Protein AF-A0A3C1KIF2-F1 (afdb_monomer)

Secondary structure (DSSP, 8-state):
----TTTTPPPP-SSTTT-S--HHHHHTTTS----EEEE-TTS-EEEEES-GGG--TT--TT------TTS-SPPEEEEEEETTTTEEEEEESTT-GGGEEEEEEEEEEEETTSSPPPSSEEEEEESSTTPPPEEEEEEEETTEEEEEEEEEEET--TTSEEEEEETTEEEEEEEEEEE-

Foldseek 3Di:
DPPDPCPPPDDFDDDPPPGDDDPVVVVVVPDPFDKDFEAEPVRHTQGIDRACVVAAFQDQPPPPGDDDPPDDPFTKTFLDADPPRRYTYIDGDSVPPSQWFQKFDFAPWDFPVRDDDDPQDWFWKDLDPPDDTFTWTWHDDPHGIMTGTPDIDGRNTFQTWIWTDHVPDTGTTGGTHDTD

pLDDT: mean 92.32, std 7.15, range [63.69, 98.69]

Mean predicted aligned error: 5.55 Å

InterPro domains:
  IPR014729 Rossmann-like alpha/beta/alpha sandwich fold [G3DSA:3.40.50.620] (1-29)
  IPR023382 tRNA-specific 2-thiouridylase MnmA-like, central domain superfamily [G3DSA:2.30.30.280] (30-98)
  IPR046884 tRNA-specific 2-thiouridylase MnmA-like, central domain [PF20259] (24-92)
  IPR046885 tRNA-specific 2-thiouridylase MnmA-like, C-terminal domain [PF20258] (102-176)

Sequence (180 aa):
RHALVTSDKKDSTGICFIGERRFKDFLQQYLPAQPGDIYSLDDELLGRHQGLMYHTIGQRQGLGIGGLADHGDAPWYVVGKDLEHNILRVAQGNNHPALFSNSLQAGAIFWITGEAPEFPLHCTAKVRYRQADQACRVSPAAAGFRVEFDAPQRAVTPGQSVVLYDGERCLGGGVIERTD

Solvent-accessible surface area (backbone atoms only — not comparable to full-atom values): 10668 Å² total; per-residue (Å²): 140,81,83,54,92,61,73,85,56,77,79,90,56,79,58,86,94,74,48,90,65,63,64,68,70,57,48,56,77,82,42,83,73,54,63,31,45,26,25,38,86,85,72,44,84,66,52,60,44,67,26,71,88,82,60,54,53,58,40,54,79,91,59,87,69,75,89,57,90,92,54,74,92,54,58,52,24,29,47,46,76,42,79,87,81,44,33,41,29,31,44,58,40,98,79,36,68,73,36,46,28,48,33,38,34,24,26,82,69,47,41,73,82,74,56,83,78,78,71,74,34,81,40,26,36,28,64,47,91,91,54,71,78,36,57,29,42,36,37,83,43,101,66,45,35,33,40,40,40,79,57,68,37,73,35,74,40,65,78,33,49,36,39,35,27,59,84,92,42,71,49,33,35,23,34,26,67,45,64,106

Radius of gyration: 19.29 Å; Cα contacts (8 Å, |Δi|>4): 337; chains: 1; bounding box: 59×36×51 Å

Nearest PDB structures (foldseek):
  2deu-assembly2_B  TM=9.687E-01  e=2.639E-19  Escherichia coli
  2hma-assembly1_A-2  TM=9.403E-01  e=1.231E-19  Streptococcus pneumoniae
  2der-assembly1_A  TM=9.682E-01  e=9.619E-18  Escherichia coli
  2der-assembly2_B  TM=9.149E-01  e=1.133E-17  Escherichia coli
  8ppl-assembly1_It  TM=7.434E-01  e=4.685E-02  Homo sapiens

Organism: NCBI:txid287487

Structure (mmCIF, N/CA/C/O backbone):
data_AF-A0A3C1KIF2-F1
#
_entry.id   AF-A0A3C1KIF2-F1
#
loop_
_atom_site.group_PDB
_atom_site.id
_atom_site.type_symbol
_atom_site.label_atom_id
_atom_site.label_alt_id
_atom_site.label_comp_id
_atom_site.label_asym_id
_atom_site.label_entity_id
_atom_site.label_seq_id
_atom_site.pdbx_PDB_ins_code
_atom_site.Cartn_x
_atom_site.Cartn_y
_atom_site.Cartn_z
_atom_site.occupancy
_atom_site.B_iso_or_equiv
_atom_site.auth_seq_id
_atom_site.auth_comp_id
_atom_site.auth_asym_id
_atom_site.auth_atom_id
_atom_site.pdbx_PDB_model_num
ATOM 1 N N . ARG A 1 1 ? -39.316 4.075 -6.862 1.00 73.69 1 ARG A N 1
ATOM 2 C CA . ARG A 1 1 ? -40.479 4.128 -5.934 1.00 73.69 1 ARG A CA 1
ATOM 3 C C . ARG A 1 1 ? -40.738 5.527 -5.360 1.00 73.69 1 ARG A C 1
ATOM 5 O O . ARG A 1 1 ? -41.899 5.873 -5.244 1.00 73.69 1 ARG A O 1
ATOM 12 N N . HIS A 1 2 ? -39.710 6.333 -5.048 1.00 88.25 2 HIS A N 1
ATOM 13 C CA . HIS A 1 2 ? -39.870 7.663 -4.419 1.00 88.25 2 HIS A CA 1
ATOM 14 C C . HIS A 1 2 ? -39.552 8.871 -5.330 1.00 88.25 2 HIS A C 1
ATOM 16 O O . HIS A 1 2 ? -39.445 9.978 -4.824 1.00 88.25 2 HIS A O 1
ATOM 22 N N . ALA A 1 3 ? -39.372 8.662 -6.646 1.00 88.75 3 ALA A N 1
ATOM 23 C CA . ALA A 1 3 ? -39.075 9.711 -7.641 1.00 88.75 3 ALA A CA 1
ATOM 24 C C . ALA A 1 3 ? -37.976 10.715 -7.214 1.00 88.75 3 ALA A C 1
ATOM 26 O O . ALA A 1 3 ? -38.088 11.916 -7.444 1.00 88.75 3 ALA A O 1
ATOM 27 N N . LEU A 1 4 ? -36.910 10.224 -6.569 1.00 92.69 4 LEU A N 1
ATOM 28 C CA . LEU A 1 4 ? -35.791 11.065 -6.146 1.00 92.69 4 LEU A CA 1
ATOM 29 C C . LEU A 1 4 ? -35.017 11.552 -7.374 1.00 92.69 4 LEU A C 1
ATOM 31 O O . LEU A 1 4 ? -34.649 10.745 -8.228 1.00 92.69 4 LEU A O 1
ATOM 35 N N . VAL A 1 5 ? -34.701 12.848 -7.421 1.00 92.19 5 VAL A N 1
ATOM 36 C CA . VAL A 1 5 ? -33.911 13.462 -8.508 1.00 92.19 5 VAL A CA 1
ATOM 37 C C . VAL A 1 5 ? -32.533 12.810 -8.686 1.00 92.19 5 VAL A C 1
ATOM 39 O O . VAL A 1 5 ? -31.958 12.830 -9.766 1.00 92.19 5 VAL A O 1
ATOM 42 N N . THR A 1 6 ? -32.010 12.189 -7.631 1.00 92.31 6 THR A N 1
ATOM 43 C CA . THR A 1 6 ? -30.722 11.491 -7.623 1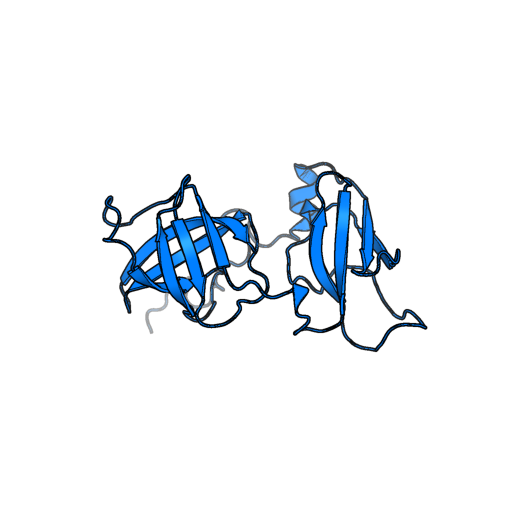.00 92.31 6 THR A CA 1
ATOM 44 C C . THR A 1 6 ? -30.826 9.992 -7.895 1.00 92.31 6 THR A C 1
ATOM 46 O O . THR A 1 6 ? -29.807 9.318 -7.827 1.00 92.31 6 THR A O 1
ATOM 49 N N . SER A 1 7 ? -32.015 9.450 -8.182 1.00 91.12 7 SER A N 1
ATOM 50 C C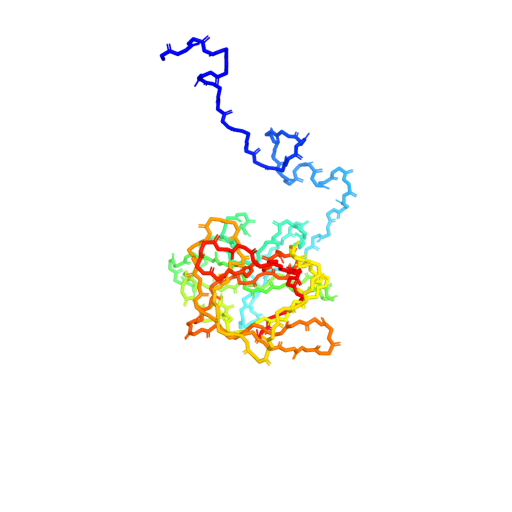A . SER A 1 7 ? -32.219 7.993 -8.279 1.00 91.12 7 SER A CA 1
ATOM 51 C C . SER A 1 7 ? -31.369 7.307 -9.353 1.00 91.12 7 SER A C 1
ATOM 53 O O . SER A 1 7 ? -30.878 6.212 -9.101 1.00 91.12 7 SER A O 1
ATOM 55 N N . ASP A 1 8 ? -31.133 7.977 -10.483 1.00 90.00 8 ASP A N 1
ATOM 56 C CA . ASP A 1 8 ? -30.291 7.473 -11.579 1.00 90.00 8 ASP A CA 1
ATOM 57 C C . ASP A 1 8 ? -28.883 8.100 -11.591 1.00 90.00 8 ASP A C 1
ATOM 59 O O . ASP A 1 8 ? -28.080 7.858 -12.499 1.00 90.00 8 ASP A O 1
ATOM 63 N N . LYS A 1 9 ? -28.560 8.944 -10.601 1.00 88.94 9 LYS A N 1
ATOM 64 C CA . LYS A 1 9 ? -27.246 9.584 -10.517 1.00 88.94 9 LYS A CA 1
ATOM 65 C C . LYS A 1 9 ? -26.214 8.533 -10.112 1.00 88.94 9 LYS A C 1
ATOM 67 O O . LYS A 1 9 ? -26.327 7.927 -9.054 1.00 88.94 9 LYS A O 1
ATOM 72 N N . LYS A 1 10 ? -25.175 8.367 -10.934 1.00 85.12 10 LYS A N 1
ATOM 73 C CA . LYS A 1 10 ? -24.024 7.519 -10.600 1.00 85.12 10 LYS A CA 1
ATOM 74 C C . LYS A 1 10 ? -23.322 8.026 -9.340 1.00 85.12 10 LYS A C 1
ATOM 76 O O . LYS A 1 10 ? -23.164 9.237 -9.159 1.00 85.12 10 LYS A O 1
ATOM 81 N N . ASP A 1 11 ? -22.857 7.091 -8.521 1.00 83.00 11 ASP A N 1
ATOM 82 C CA . ASP A 1 11 ? -22.017 7.402 -7.369 1.00 83.00 11 ASP A CA 1
ATOM 83 C C . ASP A 1 11 ? -20.708 8.065 -7.813 1.00 83.00 11 ASP A C 1
ATOM 85 O O . ASP A 1 11 ? -20.140 7.727 -8.854 1.00 83.00 11 ASP A O 1
ATOM 89 N N . SER A 1 12 ? -20.222 9.014 -7.013 1.00 78.25 12 SER A N 1
ATOM 90 C CA . SER A 1 12 ? -18.948 9.686 -7.270 1.00 78.25 12 SER A CA 1
ATOM 91 C C . SER A 1 12 ? -17.790 8.690 -7.199 1.00 78.25 12 SER A C 1
ATOM 93 O O . SER A 1 12 ? -17.673 7.932 -6.235 1.00 78.25 12 SER A O 1
ATOM 95 N N . THR A 1 13 ? -16.898 8.734 -8.187 1.00 76.06 13 THR A N 1
ATOM 96 C CA . THR A 1 13 ? -15.670 7.931 -8.217 1.00 76.06 13 THR A CA 1
ATOM 97 C C . THR A 1 13 ? -14.423 8.821 -8.110 1.00 76.06 13 THR A C 1
ATOM 99 O O . THR A 1 13 ? -14.476 10.020 -8.385 1.00 76.06 13 THR A O 1
ATOM 102 N N . GLY A 1 14 ? -13.292 8.250 -7.680 1.00 74.75 14 GLY A N 1
ATOM 103 C CA . GLY A 1 14 ? -12.025 8.978 -7.521 1.00 74.75 14 GLY A CA 1
ATOM 104 C C . GLY A 1 14 ? -11.852 9.648 -6.154 1.00 74.75 14 GLY A C 1
ATOM 105 O O . GLY A 1 14 ? -12.455 9.235 -5.164 1.00 74.75 14 GLY A O 1
ATOM 106 N N . ILE A 1 15 ? -10.977 10.657 -6.079 1.00 77.19 15 ILE A N 1
ATOM 107 C CA . ILE A 1 15 ? -10.744 11.395 -4.831 1.00 77.19 15 ILE A CA 1
ATOM 108 C C . ILE A 1 15 ? -11.962 12.272 -4.545 1.00 77.19 15 ILE A C 1
ATOM 110 O O . ILE A 1 15 ? -12.415 13.025 -5.414 1.00 77.19 15 ILE A O 1
ATOM 114 N N . CYS A 1 16 ? -12.468 12.197 -3.313 1.00 79.31 16 CYS A N 1
ATOM 115 C CA . CYS A 1 16 ? -13.579 13.030 -2.873 1.00 79.31 16 CYS A CA 1
ATOM 116 C C . CYS A 1 16 ? -13.291 14.516 -3.172 1.00 79.31 16 CYS A C 1
ATOM 118 O O . CYS A 1 16 ? -12.166 14.981 -2.999 1.00 79.31 16 CYS A O 1
ATOM 120 N N . PHE A 1 17 ? -14.305 15.250 -3.635 1.00 74.56 17 PHE A N 1
ATOM 121 C CA . PHE A 1 17 ? -14.267 16.687 -3.968 1.00 74.56 17 PHE A CA 1
ATOM 122 C C . PHE A 1 17 ? -13.488 17.120 -5.226 1.00 74.56 17 PHE A C 1
ATOM 124 O O . PHE A 1 17 ? -13.709 18.236 -5.688 1.00 74.56 17 PHE A O 1
ATOM 131 N N . ILE A 1 18 ? -12.645 16.276 -5.835 1.00 73.94 18 ILE A N 1
ATOM 132 C CA . ILE A 1 18 ? -11.936 16.621 -7.092 1.00 73.94 18 ILE A CA 1
ATOM 133 C C . ILE A 1 18 ? -12.774 16.290 -8.341 1.00 73.94 18 ILE A C 1
ATOM 135 O O . ILE A 1 18 ? -12.633 16.936 -9.385 1.00 73.94 18 ILE A O 1
ATOM 139 N N . GLY A 1 19 ? -13.681 15.315 -8.224 1.00 71.06 19 GLY A N 1
ATOM 140 C CA . GLY A 1 19 ? -14.469 14.785 -9.339 1.00 71.06 19 GLY A CA 1
ATOM 141 C C . GLY A 1 19 ? -13.673 13.817 -10.222 1.00 71.06 19 GLY A C 1
ATOM 142 O O . GLY A 1 19 ? -12.551 13.426 -9.898 1.00 71.06 19 GLY A O 1
ATOM 143 N N . GLU A 1 20 ? -14.254 13.421 -11.355 1.00 70.00 20 GLU A N 1
ATOM 144 C CA . GLU A 1 20 ? -13.627 12.474 -12.283 1.00 70.00 20 GLU A CA 1
ATOM 145 C C . GLU A 1 20 ? -12.568 13.180 -13.145 1.00 70.00 20 GLU A C 1
ATOM 147 O O . GLU A 1 20 ? -12.875 13.875 -14.113 1.00 70.00 20 GLU A O 1
ATOM 152 N N . ARG A 1 21 ? -11.292 13.019 -12.778 1.00 73.75 21 ARG A N 1
ATOM 153 C CA . ARG A 1 21 ? -10.134 13.507 -13.544 1.00 73.75 21 ARG A CA 1
ATOM 154 C C . ARG A 1 21 ? -9.085 12.413 -13.685 1.00 73.75 21 ARG A C 1
ATOM 156 O O . ARG A 1 21 ? -8.970 11.528 -12.837 1.00 73.75 21 ARG A O 1
ATOM 163 N N . ARG A 1 22 ? -8.256 12.500 -14.731 1.00 78.69 22 ARG A N 1
ATOM 164 C CA . ARG A 1 22 ? -7.059 11.656 -14.845 1.00 78.69 22 ARG A CA 1
ATOM 165 C C . ARG A 1 22 ? -6.097 12.015 -13.713 1.00 78.69 22 ARG A C 1
ATOM 167 O O . ARG A 1 22 ? -5.561 13.117 -13.669 1.00 78.69 22 ARG A O 1
ATOM 174 N N . PHE A 1 23 ? -5.889 11.069 -12.800 1.00 80.12 23 PHE A N 1
ATOM 175 C CA . PHE A 1 23 ? -5.137 11.274 -11.557 1.00 80.12 23 PHE A CA 1
ATOM 176 C C . PHE A 1 23 ? -3.714 11.810 -11.784 1.00 80.12 23 PHE A C 1
ATOM 178 O O . PHE A 1 23 ? -3.277 12.722 -11.087 1.00 80.12 23 PHE A O 1
ATOM 185 N N . LYS A 1 24 ? -3.015 11.290 -12.804 1.00 80.50 24 LYS A N 1
ATOM 186 C CA . LYS A 1 24 ? -1.672 11.753 -13.184 1.00 80.50 24 LYS A CA 1
ATOM 187 C C . LYS A 1 24 ? -1.666 13.240 -13.552 1.00 80.50 24 LYS A C 1
ATOM 189 O O . LYS A 1 24 ? -0.860 13.992 -13.014 1.00 80.50 24 LYS A O 1
ATOM 194 N N . ASP A 1 25 ? -2.588 13.645 -14.421 1.00 83.44 25 ASP A N 1
ATOM 195 C CA . ASP A 1 25 ? -2.690 15.015 -14.933 1.00 83.44 25 ASP A CA 1
ATOM 196 C C . ASP A 1 25 ? -3.056 15.997 -13.801 1.00 83.44 25 ASP A C 1
ATOM 198 O O . ASP A 1 25 ? -2.606 17.138 -13.797 1.00 83.44 25 ASP A O 1
ATOM 202 N N . PHE A 1 26 ? -3.831 15.543 -12.808 1.00 85.44 26 PHE A N 1
ATOM 203 C CA . PHE A 1 26 ? -4.128 16.313 -11.598 1.00 85.44 26 PHE A CA 1
ATOM 204 C C . PHE A 1 26 ? -2.887 16.504 -10.713 1.00 85.44 26 PHE A C 1
ATOM 206 O O . PHE A 1 26 ? -2.551 17.632 -10.368 1.00 85.44 26 PHE A O 1
ATOM 213 N N . LEU A 1 27 ? -2.170 15.427 -10.374 1.00 85.00 27 LEU A N 1
ATOM 214 C CA . LEU A 1 27 ? -0.987 15.516 -9.510 1.00 85.00 27 LEU A CA 1
ATOM 215 C C . LEU A 1 27 ? 0.144 16.357 -10.121 1.00 85.00 27 LEU A C 1
ATOM 217 O O . LEU A 1 27 ? 0.839 17.055 -9.386 1.00 85.00 27 LEU A O 1
ATOM 221 N N . GLN A 1 28 ? 0.312 16.332 -11.448 1.00 85.69 28 GLN A N 1
ATOM 222 C CA . GLN A 1 28 ? 1.310 17.143 -12.164 1.00 85.69 28 GLN A CA 1
ATOM 223 C C . GLN A 1 28 ? 1.140 18.657 -11.971 1.00 85.69 28 GLN A C 1
ATOM 225 O O . GLN A 1 28 ? 2.093 19.402 -12.175 1.00 85.69 28 GLN A O 1
ATOM 230 N N . GLN A 1 29 ? -0.044 19.118 -11.562 1.00 86.50 29 GLN A N 1
ATOM 231 C CA . GLN A 1 29 ? -0.299 20.536 -11.282 1.00 86.50 29 GLN A CA 1
ATOM 232 C C . GLN A 1 29 ? 0.326 20.994 -9.959 1.00 86.50 29 GLN A C 1
ATO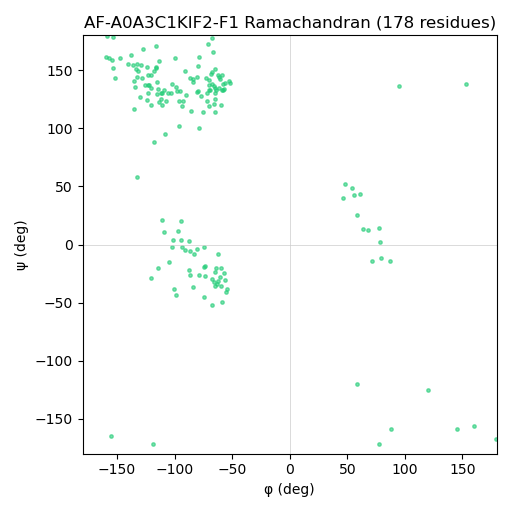M 234 O O . GLN A 1 29 ? 0.516 22.191 -9.762 1.00 86.50 29 GLN A O 1
ATOM 239 N N . TYR A 1 30 ? 0.641 20.055 -9.061 1.00 86.88 30 TYR A N 1
ATOM 240 C CA . TYR A 1 30 ? 1.097 20.344 -7.699 1.00 86.88 30 TYR A CA 1
ATOM 241 C C . TYR A 1 30 ? 2.481 19.774 -7.390 1.00 86.88 30 TYR A C 1
ATOM 243 O O . TYR A 1 30 ? 3.193 20.328 -6.557 1.00 86.88 30 TYR A O 1
ATOM 251 N N . LEU A 1 31 ? 2.866 18.672 -8.037 1.00 85.56 31 LEU A N 1
ATOM 252 C CA . LEU A 1 31 ? 4.130 17.984 -7.795 1.00 85.56 31 LEU A CA 1
ATOM 253 C C . LEU A 1 31 ? 4.924 17.869 -9.101 1.00 85.56 31 LEU A C 1
ATOM 255 O O . LEU A 1 31 ? 4.409 17.294 -10.067 1.00 85.56 31 LEU A O 1
ATOM 259 N N . PRO A 1 32 ? 6.178 18.361 -9.147 1.00 84.88 32 PRO A N 1
ATOM 260 C CA . PRO A 1 32 ? 7.021 18.184 -10.317 1.00 84.88 32 PRO A CA 1
ATOM 261 C C . PRO A 1 32 ? 7.321 16.697 -10.517 1.00 84.88 32 PRO A C 1
ATOM 263 O O . PRO A 1 32 ? 7.665 15.979 -9.577 1.00 84.88 32 PRO A O 1
ATOM 266 N N . ALA A 1 33 ? 7.197 16.234 -11.758 1.00 83.00 33 ALA A N 1
ATOM 267 C CA . ALA A 1 33 ? 7.586 14.885 -12.136 1.00 83.00 33 ALA A CA 1
ATOM 268 C C . ALA A 1 33 ? 9.105 14.715 -11.970 1.00 83.00 33 ALA A C 1
ATOM 270 O O . ALA A 1 33 ? 9.877 15.533 -12.468 1.00 83.00 33 ALA A O 1
ATOM 271 N N . GLN A 1 34 ? 9.524 13.642 -11.298 1.00 90.00 34 GLN A N 1
ATOM 272 C CA . GLN A 1 34 ? 10.930 13.256 -11.154 1.00 90.00 34 GLN A CA 1
ATOM 273 C C . GLN A 1 34 ? 11.127 11.884 -11.808 1.00 90.00 34 GLN A C 1
ATOM 275 O O . GLN A 1 34 ? 10.930 10.856 -11.154 1.00 90.00 34 GLN A O 1
ATOM 280 N N . PRO A 1 35 ? 11.426 11.837 -13.119 1.00 94.44 35 PRO A N 1
ATOM 281 C CA . PRO A 1 35 ? 11.654 10.579 -13.811 1.00 94.44 35 PRO A CA 1
ATOM 282 C C . PRO A 1 35 ? 12.807 9.797 -13.185 1.00 94.44 35 PRO A C 1
ATOM 284 O O . PRO A 1 35 ? 13.774 10.387 -12.711 1.00 94.44 35 PRO A O 1
ATOM 287 N N . GLY A 1 36 ? 12.691 8.477 -13.206 1.00 96.50 36 GLY A N 1
ATOM 288 C CA . GLY A 1 36 ? 13.669 7.555 -12.639 1.00 96.50 36 GLY A CA 1
ATOM 289 C C . GLY A 1 36 ? 13.607 6.210 -13.347 1.00 96.50 36 GLY A C 1
ATOM 290 O O . GLY A 1 36 ? 12.801 6.015 -14.267 1.00 96.50 36 GLY A O 1
ATOM 291 N N . ASP A 1 37 ? 14.477 5.299 -12.942 1.00 97.94 37 ASP A N 1
ATOM 292 C CA . ASP A 1 37 ? 14.634 4.008 -13.597 1.00 97.94 37 ASP A CA 1
ATOM 293 C C . ASP A 1 37 ? 13.713 2.948 -12.970 1.00 97.94 37 ASP A C 1
ATOM 295 O O . ASP A 1 37 ? 13.366 2.988 -11.786 1.00 97.94 37 ASP A O 1
ATOM 299 N N . ILE A 1 38 ? 13.279 1.995 -13.793 1.00 97.81 38 ILE A N 1
ATOM 300 C CA . ILE A 1 38 ? 12.514 0.829 -13.356 1.00 97.81 38 ILE A CA 1
ATOM 301 C C . ILE A 1 38 ? 13.426 -0.386 -13.432 1.00 97.81 38 ILE A C 1
ATOM 303 O O . ILE A 1 38 ? 13.926 -0.706 -14.511 1.00 97.81 38 ILE A O 1
ATOM 307 N N . TYR A 1 39 ? 13.582 -1.078 -12.310 1.00 97.69 39 TYR A N 1
ATOM 308 C CA . TYR A 1 39 ? 14.409 -2.270 -12.208 1.00 97.69 39 TYR A CA 1
ATOM 309 C C . TYR A 1 39 ? 13.594 -3.504 -11.819 1.00 97.69 39 TYR A C 1
ATOM 311 O O . TYR A 1 39 ? 12.608 -3.408 -11.078 1.00 97.69 39 TYR A O 1
ATOM 319 N N . SER A 1 40 ? 14.038 -4.672 -12.281 1.00 95.88 40 SER A N 1
ATOM 320 C CA . SER A 1 40 ? 13.604 -5.957 -11.732 1.00 95.88 40 SER A CA 1
ATOM 321 C C . SER A 1 40 ? 14.123 -6.141 -10.293 1.00 95.88 40 SER A C 1
ATOM 323 O O . SER A 1 40 ? 14.832 -5.287 -9.740 1.00 95.88 40 SER A O 1
ATOM 325 N N . LEU A 1 41 ? 13.750 -7.256 -9.660 1.00 94.88 41 LEU A N 1
ATOM 326 C CA . LEU A 1 41 ? 14.348 -7.678 -8.388 1.00 94.88 41 LEU A CA 1
ATOM 327 C C . LEU A 1 41 ? 15.770 -8.235 -8.550 1.00 94.88 41 LEU A C 1
ATOM 329 O O . LEU A 1 41 ? 16.511 -8.243 -7.575 1.00 94.88 41 LEU A O 1
ATOM 333 N N . ASP A 1 42 ? 16.153 -8.621 -9.766 1.00 93.69 42 ASP A N 1
ATOM 334 C CA . ASP A 1 42 ? 17.488 -9.115 -10.124 1.00 93.69 42 ASP A CA 1
ATOM 335 C C . ASP A 1 42 ? 18.399 -7.987 -10.657 1.00 93.69 42 ASP A C 1
ATOM 337 O O . ASP A 1 42 ? 19.363 -8.238 -11.374 1.00 93.69 42 ASP A O 1
ATOM 341 N N . ASP A 1 43 ? 18.063 -6.729 -10.344 1.00 95.00 43 ASP A N 1
ATOM 342 C CA . ASP A 1 43 ? 18.790 -5.520 -10.762 1.00 95.00 43 ASP A CA 1
ATOM 343 C C . ASP A 1 43 ? 18.930 -5.330 -12.289 1.00 95.00 43 ASP A C 1
ATOM 345 O O . ASP A 1 43 ? 19.794 -4.595 -12.770 1.00 95.00 43 ASP A O 1
ATOM 349 N N . GLU A 1 44 ? 18.013 -5.898 -13.075 1.00 94.81 44 GLU A N 1
ATOM 350 C CA . GLU A 1 44 ? 17.909 -5.629 -14.513 1.00 94.81 44 GLU A CA 1
ATOM 351 C C . GLU A 1 44 ? 17.159 -4.316 -14.771 1.00 94.81 44 GLU A C 1
ATOM 353 O O . GLU A 1 44 ? 16.067 -4.106 -14.240 1.00 94.81 44 GLU A O 1
ATOM 358 N N . LEU A 1 45 ? 17.710 -3.442 -15.618 1.00 95.44 45 LEU A N 1
ATOM 359 C CA . LEU A 1 45 ? 17.037 -2.219 -16.056 1.00 95.44 45 LEU A CA 1
ATOM 360 C C . LEU A 1 45 ? 15.952 -2.547 -17.093 1.00 95.44 45 LEU A C 1
ATOM 362 O O . LEU A 1 45 ? 16.257 -2.926 -18.221 1.00 95.44 45 LEU A O 1
ATOM 366 N N . LEU A 1 46 ? 14.686 -2.321 -16.741 1.00 95.00 46 LEU A N 1
ATOM 367 C CA . LEU A 1 46 ? 13.525 -2.670 -17.574 1.00 95.00 46 LEU A CA 1
ATOM 368 C C . LEU A 1 46 ? 12.875 -1.466 -18.264 1.00 95.00 46 LEU A C 1
ATOM 370 O O . LEU A 1 46 ? 12.050 -1.626 -19.164 1.00 95.00 46 LEU A O 1
ATOM 374 N N . GLY A 1 47 ? 13.190 -0.247 -17.824 1.00 94.88 47 GLY A N 1
ATOM 375 C CA . GLY A 1 47 ? 12.620 0.965 -18.400 1.00 94.88 47 GLY A CA 1
ATOM 376 C C . GLY A 1 47 ? 12.716 2.171 -17.479 1.00 94.88 47 GLY A C 1
ATOM 377 O O . GLY A 1 47 ? 13.571 2.240 -16.602 1.00 94.88 47 GLY A O 1
ATOM 378 N N . ARG A 1 48 ? 11.821 3.143 -17.690 1.00 95.75 48 ARG A N 1
ATOM 379 C CA . ARG A 1 48 ? 11.778 4.398 -16.929 1.00 95.75 48 ARG A CA 1
ATOM 380 C C . ARG A 1 48 ? 10.369 4.767 -16.506 1.00 95.75 48 ARG A C 1
ATOM 382 O O . ARG A 1 48 ? 9.426 4.656 -17.290 1.00 95.75 48 ARG A O 1
ATOM 389 N N . HIS A 1 49 ? 10.239 5.286 -15.291 1.00 95.19 49 HIS A N 1
ATOM 390 C CA . HIS A 1 49 ? 8.996 5.844 -14.778 1.00 95.19 49 HIS A CA 1
ATOM 391 C C . HIS A 1 49 ? 8.996 7.370 -14.869 1.00 95.19 49 HIS A C 1
ATOM 393 O O . HIS A 1 49 ? 10.034 8.021 -14.942 1.00 95.19 49 HIS A O 1
ATOM 399 N N . GLN A 1 50 ? 7.807 7.967 -14.817 1.00 92.50 50 GLN A N 1
ATOM 400 C CA . GLN A 1 50 ? 7.639 9.428 -14.855 1.00 92.50 50 GLN A CA 1
ATOM 401 C C . GLN A 1 50 ? 7.640 10.071 -13.460 1.00 92.50 50 GLN A C 1
ATOM 403 O O . GLN A 1 50 ? 7.578 11.287 -13.337 1.00 92.50 50 GLN A O 1
ATOM 408 N N . GLY A 1 51 ? 7.692 9.255 -12.409 1.00 93.06 51 GLY A N 1
ATOM 409 C CA . GLY A 1 51 ? 7.827 9.695 -11.026 1.00 93.06 51 GLY A CA 1
ATOM 410 C C . GLY A 1 51 ? 7.210 8.690 -10.068 1.00 93.06 51 GLY A C 1
ATOM 411 O O . GLY A 1 51 ? 6.130 8.160 -10.337 1.00 93.06 51 GLY A O 1
ATOM 412 N N . LEU A 1 52 ? 7.884 8.426 -8.948 1.00 93.38 52 LEU A N 1
ATOM 413 C CA . LEU A 1 52 ? 7.447 7.421 -7.976 1.00 93.38 52 LEU A CA 1
ATOM 414 C C . LEU A 1 52 ? 6.063 7.722 -7.387 1.00 93.38 52 LEU A C 1
ATOM 416 O O . LEU A 1 52 ? 5.337 6.801 -7.019 1.00 93.38 52 LEU A O 1
ATOM 420 N N . MET A 1 53 ? 5.655 8.991 -7.322 1.00 91.19 53 MET A N 1
ATOM 421 C CA . MET A 1 53 ? 4.331 9.398 -6.835 1.00 91.19 53 MET A CA 1
ATOM 422 C C . MET A 1 53 ? 3.165 8.886 -7.699 1.00 91.19 53 MET A C 1
ATOM 424 O O . MET A 1 53 ? 2.043 8.810 -7.209 1.00 91.19 53 MET A O 1
ATOM 428 N N . TYR A 1 54 ? 3.409 8.504 -8.958 1.00 91.25 54 TYR A N 1
ATOM 429 C CA . TYR A 1 54 ? 2.380 7.953 -9.852 1.00 91.25 54 TYR A CA 1
ATOM 430 C C . TYR A 1 54 ? 2.216 6.434 -9.737 1.00 91.25 54 TYR A C 1
ATOM 432 O O . TYR A 1 54 ? 1.442 5.845 -10.497 1.00 91.25 54 TYR A O 1
ATOM 440 N N . HIS A 1 55 ? 2.958 5.806 -8.822 1.00 93.44 55 HIS A N 1
ATOM 441 C CA . HIS A 1 55 ? 2.992 4.362 -8.657 1.00 93.44 55 HIS A CA 1
ATOM 442 C C . HIS A 1 55 ? 2.681 3.937 -7.219 1.00 93.44 55 HIS A C 1
ATOM 444 O O . HIS A 1 55 ? 3.188 4.504 -6.241 1.00 93.44 55 HIS A O 1
ATOM 450 N N . THR A 1 56 ? 1.869 2.889 -7.111 1.00 94.19 56 THR A N 1
ATOM 451 C CA . THR A 1 56 ? 1.465 2.232 -5.861 1.00 94.19 56 THR A CA 1
ATOM 452 C C . THR A 1 56 ? 1.899 0.767 -5.902 1.00 94.19 56 THR A C 1
ATOM 454 O O . THR A 1 56 ? 1.885 0.154 -6.970 1.00 94.19 56 THR A O 1
ATOM 457 N N . ILE A 1 57 ? 2.281 0.187 -4.761 1.00 96.00 57 ILE A N 1
ATOM 458 C CA . ILE A 1 57 ? 2.621 -1.242 -4.688 1.00 96.00 57 ILE A CA 1
ATOM 459 C C . ILE A 1 57 ? 1.436 -2.082 -5.196 1.00 96.00 57 ILE A C 1
ATOM 461 O O . ILE A 1 57 ? 0.269 -1.769 -4.963 1.00 96.00 57 ILE A O 1
ATOM 465 N N . GLY A 1 58 ? 1.729 -3.131 -5.961 1.00 95.06 58 GLY A N 1
ATOM 466 C CA . GLY A 1 58 ? 0.744 -3.995 -6.606 1.00 95.06 58 GLY A CA 1
ATOM 467 C C . GLY A 1 58 ? 0.103 -3.435 -7.877 1.00 95.06 58 GLY A C 1
ATOM 468 O O . GLY A 1 58 ? -0.751 -4.120 -8.451 1.00 95.06 58 GLY A O 1
ATOM 469 N N . GLN A 1 59 ? 0.492 -2.241 -8.338 1.00 95.44 59 GLN A N 1
ATOM 470 C CA . GLN A 1 59 ? 0.032 -1.659 -9.602 1.00 95.44 59 GLN A CA 1
ATOM 471 C C . GLN A 1 59 ? 0.610 -2.406 -10.808 1.00 95.44 59 GLN A C 1
ATOM 473 O O . GLN A 1 59 ? 1.813 -2.633 -10.886 1.00 95.44 59 GLN A O 1
ATOM 478 N N . ARG A 1 60 ? -0.255 -2.729 -11.778 1.00 93.44 60 ARG A N 1
ATOM 479 C CA . ARG A 1 60 ? 0.114 -3.343 -13.070 1.00 93.44 60 ARG A CA 1
ATOM 480 C C . ARG A 1 60 ? 0.206 -2.333 -14.214 1.00 93.44 60 ARG A C 1
ATOM 482 O O . ARG A 1 60 ? 1.071 -2.416 -15.077 1.00 93.44 60 ARG A O 1
ATOM 489 N N . GLN A 1 61 ? -0.764 -1.425 -14.292 1.00 89.81 61 GLN A N 1
ATOM 490 C CA . GLN A 1 61 ? -0.917 -0.535 -15.442 1.00 89.81 61 GLN A CA 1
ATOM 491 C C . GLN A 1 61 ? 0.056 0.646 -15.378 1.00 89.81 61 GLN A C 1
ATOM 493 O O . GLN A 1 61 ? 0.443 1.090 -14.299 1.00 89.81 61 GLN A O 1
ATOM 498 N N . GLY A 1 62 ? 0.411 1.189 -16.546 1.00 85.88 62 GLY A N 1
ATOM 499 C CA . GLY A 1 62 ? 1.223 2.404 -16.640 1.00 85.88 62 GLY A CA 1
ATOM 500 C C . GLY A 1 62 ? 2.719 2.208 -16.381 1.00 85.88 62 GLY A C 1
ATOM 501 O O . GLY A 1 62 ? 3.409 3.200 -16.182 1.00 85.88 62 GLY A O 1
ATOM 502 N N . LEU A 1 63 ? 3.213 0.963 -16.390 1.00 90.88 63 LEU A N 1
ATOM 503 C CA . LEU A 1 63 ? 4.645 0.658 -16.273 1.00 90.88 63 LEU A CA 1
ATOM 504 C C . LEU A 1 63 ? 5.411 0.861 -17.586 1.00 90.88 63 LEU A C 1
ATOM 506 O O . LEU A 1 63 ? 6.604 1.120 -17.555 1.00 90.88 63 LEU A O 1
ATOM 510 N N . GLY A 1 64 ? 4.736 0.750 -18.736 1.00 86.38 64 GLY A N 1
ATOM 511 C CA . GLY A 1 64 ? 5.386 0.894 -20.045 1.00 86.38 64 GLY A CA 1
ATOM 512 C C . GLY A 1 64 ? 6.362 -0.237 -20.396 1.00 86.38 64 GLY A C 1
ATOM 513 O O . GLY A 1 64 ? 7.105 -0.103 -21.358 1.00 86.38 64 GLY A O 1
ATOM 514 N N . ILE A 1 65 ? 6.343 -1.337 -19.639 1.00 85.50 65 ILE A N 1
ATOM 515 C CA . ILE A 1 65 ? 7.168 -2.528 -19.863 1.00 85.50 65 ILE A CA 1
ATOM 516 C C . ILE A 1 65 ? 6.352 -3.516 -20.697 1.00 85.50 65 ILE A C 1
ATOM 518 O O . ILE A 1 65 ? 5.279 -3.948 -20.263 1.00 85.50 65 ILE A O 1
ATOM 522 N N . GLY A 1 66 ? 6.830 -3.868 -21.888 1.00 76.94 66 GLY A N 1
ATOM 523 C CA . GLY A 1 66 ? 6.164 -4.837 -22.756 1.00 76.94 66 GLY A CA 1
ATOM 524 C C . GLY A 1 66 ? 7.142 -5.581 -23.659 1.00 76.94 66 GLY A C 1
ATOM 525 O O . GLY A 1 66 ? 8.094 -4.983 -24.146 1.00 76.94 66 GLY A O 1
ATOM 526 N N . GLY A 1 67 ? 6.870 -6.872 -23.886 1.00 63.69 67 GLY A N 1
ATOM 527 C CA . GLY A 1 67 ? 7.510 -7.684 -24.929 1.00 63.69 67 GLY A CA 1
ATOM 528 C C . GLY A 1 67 ? 9.028 -7.830 -24.809 1.00 63.69 67 GLY A C 1
ATOM 529 O O . GLY A 1 67 ? 9.718 -7.696 -25.816 1.00 63.69 67 GLY A O 1
ATOM 530 N N . LEU A 1 68 ? 9.549 -8.066 -23.602 1.00 78.38 68 LEU A N 1
ATOM 531 C CA . LEU A 1 68 ? 10.972 -8.351 -23.408 1.00 78.38 68 LEU A CA 1
ATOM 532 C C . LEU A 1 68 ? 11.258 -9.802 -23.817 1.00 78.38 68 LEU A C 1
ATO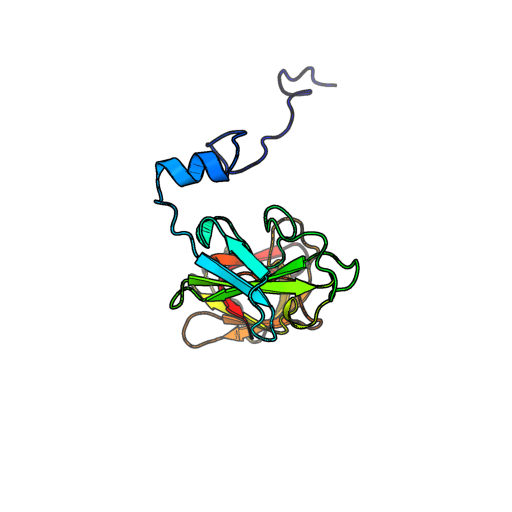M 534 O O . LEU A 1 68 ? 10.570 -10.708 -23.355 1.00 78.38 68 LEU A O 1
ATOM 538 N N . ALA A 1 69 ? 12.249 -10.008 -24.688 1.00 72.19 69 ALA A N 1
ATOM 539 C CA . ALA A 1 69 ? 12.540 -11.312 -25.292 1.00 72.19 69 ALA A CA 1
ATOM 540 C C . ALA A 1 69 ? 12.933 -12.389 -24.265 1.00 72.19 69 ALA A C 1
ATOM 542 O O . ALA A 1 69 ? 12.611 -13.559 -24.458 1.00 72.19 69 ALA A O 1
ATOM 543 N N . ASP A 1 70 ? 13.577 -11.979 -23.172 1.00 79.69 70 ASP A N 1
ATOM 544 C CA . ASP A 1 70 ? 14.128 -12.875 -22.150 1.00 79.69 70 ASP A CA 1
ATOM 545 C C . ASP A 1 70 ? 13.194 -13.068 -20.939 1.00 79.69 70 ASP A C 1
ATOM 547 O O . ASP A 1 70 ? 13.600 -13.619 -19.918 1.00 79.69 70 ASP A O 1
ATOM 551 N N . HIS A 1 71 ? 11.931 -12.633 -21.038 1.00 82.25 71 HIS A N 1
ATOM 552 C CA . HIS A 1 71 ? 10.955 -12.698 -19.946 1.00 82.25 71 HIS A CA 1
ATOM 553 C C . HIS A 1 71 ? 9.686 -13.445 -20.357 1.00 82.25 71 HIS A C 1
ATOM 555 O O . HIS A 1 71 ? 9.297 -13.464 -21.523 1.00 82.25 71 HIS A O 1
ATOM 561 N N . GLY A 1 72 ? 9.005 -14.052 -19.382 1.00 82.81 72 GLY A N 1
ATOM 562 C CA . GLY A 1 72 ? 7.743 -14.750 -19.633 1.00 82.81 72 GLY A CA 1
ATOM 563 C C . GLY A 1 72 ? 6.583 -13.796 -19.952 1.00 82.81 72 GLY A C 1
ATOM 564 O O . GLY A 1 72 ? 6.671 -12.586 -19.754 1.00 82.81 72 GLY A O 1
ATOM 565 N N . ASP A 1 73 ? 5.433 -14.348 -20.346 1.00 87.06 73 ASP A N 1
ATOM 566 C CA . ASP A 1 73 ? 4.227 -13.568 -20.691 1.00 87.06 73 ASP A CA 1
ATOM 567 C C . ASP A 1 73 ? 3.482 -12.981 -19.474 1.00 87.06 73 ASP A C 1
ATOM 569 O O . ASP A 1 73 ? 2.451 -12.307 -19.603 1.00 87.06 73 ASP A O 1
ATOM 573 N N . ALA A 1 74 ? 3.964 -13.257 -18.260 1.00 90.62 74 ALA A N 1
ATOM 574 C CA . ALA A 1 74 ? 3.322 -12.804 -17.039 1.00 90.62 74 ALA A CA 1
ATOM 575 C C . ALA A 1 74 ? 3.399 -11.267 -16.904 1.00 90.62 74 ALA A C 1
ATOM 577 O O . ALA A 1 74 ? 4.438 -10.653 -17.158 1.00 90.62 74 ALA A O 1
ATOM 578 N N . PRO A 1 75 ? 2.313 -10.605 -16.461 1.00 92.44 75 PRO A N 1
ATOM 579 C CA . PRO A 1 75 ? 2.317 -9.158 -16.305 1.00 92.44 75 PRO A CA 1
ATOM 580 C C . PRO A 1 75 ? 3.248 -8.714 -15.173 1.00 92.44 75 PRO A C 1
ATOM 582 O O . PRO A 1 75 ? 3.355 -9.384 -14.144 1.00 92.44 75 PRO A O 1
ATOM 585 N N . TRP A 1 76 ? 3.850 -7.541 -15.354 1.00 95.19 76 TRP A N 1
ATOM 586 C CA . TRP A 1 76 ? 4.670 -6.866 -14.352 1.00 95.19 76 TRP A CA 1
ATOM 587 C C . TRP A 1 76 ? 3.817 -6.119 -13.326 1.00 95.19 76 TRP A C 1
ATOM 589 O O . TRP A 1 76 ? 2.782 -5.533 -13.660 1.00 95.19 76 TRP A O 1
ATOM 599 N N . TYR A 1 77 ? 4.284 -6.114 -12.081 1.00 97.06 77 TYR A N 1
ATOM 600 C CA . TYR A 1 77 ? 3.681 -5.396 -10.965 1.00 97.06 77 TYR A CA 1
ATOM 601 C C . TYR A 1 77 ? 4.741 -4.623 -10.192 1.00 97.06 77 TYR A C 1
ATOM 603 O O . TYR A 1 77 ? 5.845 -5.121 -10.002 1.00 97.06 77 TYR A O 1
ATOM 611 N N . VAL A 1 78 ? 4.384 -3.444 -9.684 1.00 97.75 78 VAL A N 1
ATOM 612 C CA . VAL A 1 78 ? 5.209 -2.717 -8.709 1.00 97.75 78 VAL A CA 1
ATOM 613 C C . VAL A 1 78 ? 5.294 -3.520 -7.414 1.00 97.75 78 VAL A C 1
ATOM 615 O O . VAL A 1 78 ? 4.262 -3.829 -6.823 1.00 97.75 78 VAL A O 1
ATOM 618 N N . VAL A 1 79 ? 6.506 -3.813 -6.956 1.00 97.19 79 VAL A N 1
ATOM 619 C CA . VAL A 1 79 ? 6.772 -4.522 -5.690 1.00 97.19 79 VAL A CA 1
ATOM 620 C C . VAL A 1 79 ? 7.489 -3.649 -4.669 1.00 97.19 79 VAL A C 1
ATOM 622 O O . VAL A 1 79 ? 7.393 -3.910 -3.479 1.00 97.19 79 VAL A O 1
ATOM 625 N N . GLY A 1 80 ? 8.145 -2.573 -5.106 1.00 95.88 80 GLY A N 1
ATOM 626 C CA . GLY A 1 80 ? 8.873 -1.685 -4.207 1.00 95.88 80 GLY A CA 1
ATOM 627 C C . GLY A 1 80 ? 9.111 -0.304 -4.802 1.00 95.88 80 GLY A C 1
ATOM 628 O O . GLY A 1 80 ? 9.016 -0.098 -6.015 1.00 95.88 80 GLY A O 1
ATOM 629 N N . LYS A 1 81 ? 9.412 0.651 -3.922 1.00 95.44 81 LYS A N 1
ATOM 630 C CA . LYS A 1 81 ? 9.772 2.028 -4.267 1.00 95.44 81 LYS A CA 1
ATOM 631 C C . LYS A 1 81 ? 10.975 2.426 -3.430 1.00 95.44 81 LYS A C 1
ATOM 633 O O . LYS A 1 81 ? 10.864 2.504 -2.210 1.00 95.44 81 LYS A O 1
ATOM 638 N N . ASP A 1 82 ? 12.085 2.692 -4.093 1.00 95.00 82 ASP A N 1
ATOM 639 C CA . ASP A 1 82 ? 13.280 3.236 -3.471 1.00 95.00 82 ASP A CA 1
ATOM 640 C C . ASP A 1 82 ? 13.267 4.753 -3.663 1.00 95.00 82 ASP A C 1
ATOM 642 O O . ASP A 1 82 ? 13.510 5.266 -4.757 1.00 95.00 82 ASP A O 1
ATOM 646 N N . LEU A 1 83 ? 12.889 5.467 -2.604 1.00 92.06 83 LEU A N 1
ATOM 647 C CA . LEU A 1 83 ? 12.784 6.925 -2.626 1.00 92.06 83 LEU A CA 1
ATOM 648 C C . LEU A 1 83 ? 14.154 7.610 -2.627 1.00 92.06 83 LEU A C 1
ATOM 650 O O . LEU A 1 83 ? 14.250 8.729 -3.121 1.00 92.06 83 LEU A O 1
ATOM 654 N N . GLU A 1 84 ? 15.183 6.963 -2.080 1.00 94.38 84 GLU A N 1
ATOM 655 C CA . GLU A 1 84 ? 16.528 7.528 -1.967 1.00 94.38 84 GLU A CA 1
ATOM 656 C C . GLU A 1 84 ? 17.225 7.523 -3.328 1.00 94.38 84 GLU A C 1
ATOM 658 O O . GLU A 1 84 ? 17.756 8.544 -3.764 1.00 94.38 84 GLU A O 1
ATOM 663 N N . HIS A 1 85 ? 17.132 6.403 -4.045 1.00 96.12 85 HIS A N 1
ATOM 664 C CA . HIS A 1 85 ? 17.741 6.237 -5.366 1.00 96.12 85 HIS A CA 1
ATOM 665 C C . HIS A 1 85 ? 16.791 6.574 -6.524 1.00 96.12 85 HIS A C 1
ATOM 667 O O . HIS A 1 85 ? 17.197 6.524 -7.684 1.00 96.12 85 HIS A O 1
ATOM 673 N N . ASN A 1 86 ? 15.534 6.924 -6.229 1.00 96.69 86 ASN A N 1
ATOM 674 C CA . ASN A 1 86 ? 14.477 7.172 -7.213 1.00 96.69 86 ASN A CA 1
ATOM 675 C C . ASN A 1 86 ? 14.285 5.988 -8.187 1.00 96.69 86 ASN A C 1
ATOM 677 O O . ASN A 1 86 ? 14.255 6.166 -9.407 1.00 96.69 86 ASN A O 1
ATOM 681 N N . ILE A 1 87 ? 14.182 4.775 -7.630 1.00 97.75 87 ILE A N 1
ATOM 682 C CA . ILE A 1 87 ? 14.026 3.520 -8.380 1.00 97.75 87 ILE A CA 1
ATOM 683 C C . ILE A 1 87 ? 12.659 2.894 -8.100 1.00 97.75 87 ILE A C 1
ATOM 685 O O . ILE A 1 87 ? 12.226 2.747 -6.952 1.00 97.75 87 ILE A O 1
ATOM 689 N N . LEU A 1 88 ? 11.983 2.458 -9.163 1.00 98.00 88 LEU A N 1
ATOM 690 C CA . LEU A 1 88 ? 10.784 1.627 -9.069 1.00 98.00 88 LEU A CA 1
ATOM 691 C C . LEU A 1 88 ? 11.165 0.154 -9.236 1.00 98.00 88 LEU A C 1
ATOM 693 O O . LEU A 1 88 ? 11.721 -0.224 -10.264 1.00 98.00 88 LEU A O 1
ATOM 697 N N . ARG A 1 89 ? 10.829 -0.690 -8.258 1.00 97.88 89 ARG A N 1
ATOM 698 C CA . ARG A 1 89 ? 11.064 -2.139 -8.333 1.00 97.88 89 ARG A CA 1
ATOM 699 C C . ARG A 1 89 ? 9.819 -2.853 -8.834 1.00 97.88 89 ARG A C 1
ATOM 701 O O . ARG A 1 89 ? 8.719 -2.614 -8.320 1.00 97.88 89 ARG A O 1
ATOM 708 N N . VAL A 1 90 ? 9.986 -3.748 -9.804 1.00 97.56 90 VAL A N 1
ATOM 709 C CA . VAL A 1 90 ? 8.895 -4.545 -10.381 1.00 97.56 90 VAL A CA 1
ATOM 710 C C . VAL A 1 90 ? 9.222 -6.039 -10.412 1.00 97.56 90 VAL A C 1
ATOM 712 O O . VAL A 1 90 ? 10.382 -6.431 -10.467 1.00 97.56 90 VAL A O 1
ATOM 715 N N . ALA A 1 91 ? 8.185 -6.876 -10.398 1.00 96.19 91 ALA A N 1
ATOM 716 C CA . ALA A 1 91 ? 8.303 -8.322 -10.577 1.00 96.19 91 ALA A CA 1
ATOM 717 C C . ALA A 1 91 ? 7.156 -8.875 -11.434 1.00 96.19 91 ALA A C 1
ATOM 719 O O . ALA A 1 91 ? 6.077 -8.273 -11.504 1.00 96.19 91 ALA A O 1
ATOM 720 N N . GLN A 1 92 ? 7.380 -10.020 -12.083 1.00 94.75 92 GLN A N 1
ATOM 721 C CA . GLN A 1 92 ? 6.362 -10.694 -12.885 1.00 94.75 92 GLN A CA 1
ATOM 722 C C . GLN A 1 92 ? 5.446 -11.577 -12.037 1.00 94.75 92 GLN A C 1
ATOM 724 O O . GLN A 1 92 ? 5.877 -12.287 -11.131 1.00 94.75 92 GLN A O 1
ATOM 729 N N . GLY A 1 93 ? 4.166 -11.591 -12.407 1.00 94.06 93 GLY A N 1
ATOM 730 C CA . GLY A 1 93 ? 3.182 -12.512 -11.854 1.00 94.06 93 GLY A CA 1
ATOM 731 C C . GLY A 1 93 ? 2.387 -11.927 -10.692 1.00 94.06 93 GLY A C 1
ATOM 732 O O . GLY A 1 93 ? 2.900 -11.295 -9.772 1.00 94.06 93 GLY A O 1
ATOM 733 N N . ASN A 1 94 ? 1.078 -12.170 -10.718 1.00 93.38 94 ASN A N 1
ATOM 734 C CA . ASN A 1 94 ? 0.155 -11.598 -9.739 1.00 93.38 94 ASN A CA 1
ATOM 735 C C . ASN A 1 94 ? 0.392 -12.099 -8.304 1.00 93.38 94 ASN A C 1
ATOM 737 O O . ASN A 1 94 ? 0.007 -11.414 -7.355 1.00 93.38 94 ASN A O 1
ATOM 741 N N . ASN A 1 95 ? 1.006 -13.278 -8.179 1.00 95.50 95 ASN A N 1
ATOM 742 C CA . ASN A 1 95 ? 1.263 -13.972 -6.922 1.00 95.50 95 ASN A CA 1
ATOM 743 C C . ASN A 1 95 ? 2.763 -14.003 -6.573 1.00 95.50 95 ASN A C 1
ATOM 745 O O . ASN A 1 95 ? 3.193 -14.872 -5.823 1.00 95.50 95 ASN A O 1
ATOM 749 N N . HIS A 1 96 ? 3.563 -13.092 -7.136 1.00 96.88 96 HIS A N 1
ATOM 750 C CA . HIS A 1 96 ? 4.985 -13.012 -6.816 1.00 96.88 96 HIS A CA 1
ATOM 751 C C . HIS A 1 96 ? 5.188 -12.795 -5.301 1.00 96.88 96 HIS A C 1
ATOM 753 O O . HIS A 1 96 ? 4.536 -11.903 -4.758 1.00 96.88 96 HIS A O 1
ATOM 759 N N . PRO A 1 97 ? 6.0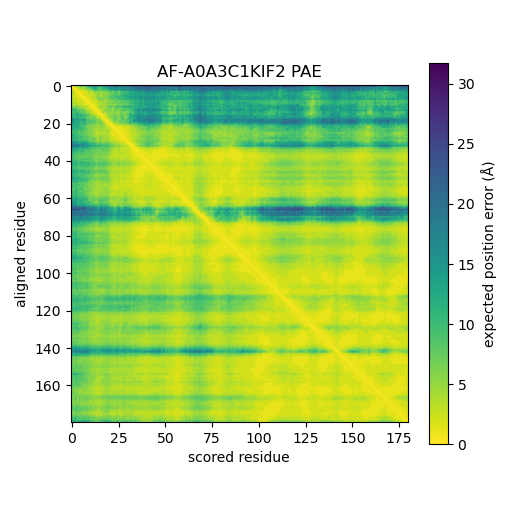85 -13.530 -4.612 1.00 96.69 97 PRO A N 1
ATOM 760 C CA . PRO A 1 97 ? 6.261 -13.426 -3.158 1.00 96.69 97 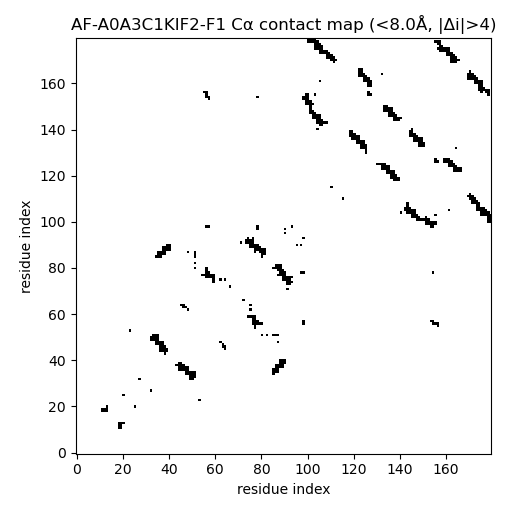PRO A CA 1
ATOM 761 C C . PRO A 1 97 ? 6.531 -12.003 -2.654 1.00 96.69 97 PRO A C 1
ATOM 763 O O . PRO A 1 97 ? 5.948 -11.592 -1.662 1.00 96.69 97 PRO A O 1
ATOM 766 N N . ALA A 1 98 ? 7.315 -11.212 -3.395 1.00 96.38 98 ALA A N 1
ATOM 767 C CA . ALA A 1 98 ? 7.593 -9.804 -3.072 1.00 96.38 98 ALA A CA 1
ATOM 768 C C . ALA A 1 98 ? 6.358 -8.875 -3.077 1.00 96.38 98 ALA A C 1
ATOM 770 O O . ALA A 1 98 ? 6.460 -7.711 -2.708 1.00 96.38 98 ALA A O 1
ATOM 771 N N . LEU A 1 99 ? 5.191 -9.351 -3.525 1.00 97.06 99 LEU A N 1
ATOM 772 C CA . LEU A 1 99 ? 3.930 -8.623 -3.393 1.00 97.06 99 LEU A CA 1
ATOM 773 C C . LEU A 1 99 ? 3.227 -8.889 -2.061 1.00 97.06 99 LEU A C 1
ATOM 775 O O . LEU A 1 99 ? 2.182 -8.284 -1.849 1.00 97.06 99 LEU A O 1
ATOM 779 N N . PHE A 1 100 ? 3.705 -9.798 -1.214 1.00 97.81 100 PHE A N 1
ATOM 780 C CA . PHE A 1 100 ? 3.010 -10.210 0.001 1.00 97.81 100 PHE A CA 1
ATOM 781 C C . PHE A 1 100 ? 3.794 -9.827 1.250 1.00 97.81 100 PHE A C 1
ATOM 783 O O . PHE A 1 100 ? 5.007 -9.986 1.301 1.00 97.81 100 PHE A O 1
ATOM 790 N N . SER A 1 101 ? 3.062 -9.376 2.262 1.00 97.81 101 SER A N 1
ATOM 791 C CA . SER A 1 101 ? 3.586 -9.006 3.576 1.00 97.81 101 SER A CA 1
ATOM 792 C C . SER A 1 101 ? 2.870 -9.817 4.648 1.00 97.81 101 SER A C 1
ATOM 794 O O . SER A 1 101 ? 1.645 -9.970 4.596 1.00 97.81 101 SER A O 1
ATOM 796 N N . ASN A 1 102 ? 3.607 -10.330 5.630 1.00 98.31 102 ASN A N 1
ATOM 797 C CA . ASN A 1 102 ? 3.020 -11.036 6.772 1.00 98.31 102 ASN A CA 1
ATOM 798 C C . ASN A 1 102 ? 2.657 -10.068 7.891 1.00 98.31 102 ASN A C 1
ATOM 800 O O . ASN A 1 102 ? 1.819 -10.377 8.738 1.00 98.31 102 ASN A O 1
ATOM 804 N N . SER A 1 103 ? 3.282 -8.890 7.915 1.00 98.06 103 SER A N 1
ATOM 805 C CA . SER A 1 103 ? 3.011 -7.908 8.951 1.00 98.06 103 SER A CA 1
ATOM 806 C C . SER A 1 103 ? 3.145 -6.478 8.459 1.00 98.06 103 SER A C 1
ATOM 808 O O . SER A 1 103 ? 3.771 -6.182 7.444 1.00 98.06 103 SER A O 1
ATOM 810 N N . LEU A 1 104 ? 2.538 -5.569 9.211 1.00 98.06 104 LEU A N 1
ATOM 811 C CA . LEU A 1 104 ? 2.718 -4.140 9.030 1.00 98.06 104 LEU A CA 1
ATOM 812 C C . LEU A 1 104 ? 2.854 -3.442 10.372 1.00 98.06 104 LEU A C 1
ATOM 814 O O . LEU A 1 104 ? 2.481 -3.975 11.421 1.00 98.06 104 LEU A O 1
ATOM 818 N N . GLN A 1 105 ? 3.365 -2.221 10.324 1.00 98.06 105 GLN A N 1
ATOM 819 C CA . GLN A 1 105 ? 3.348 -1.304 11.451 1.00 98.06 105 GLN A CA 1
ATOM 820 C C . GLN A 1 105 ? 2.593 -0.049 11.057 1.00 98.06 105 GLN A C 1
ATOM 822 O O . GLN A 1 105 ? 2.783 0.482 9.958 1.00 98.06 105 GLN A O 1
ATOM 827 N N . ALA A 1 106 ? 1.718 0.384 11.954 1.00 97.81 106 ALA A N 1
ATOM 828 C CA . ALA A 1 106 ? 0.875 1.539 11.751 1.00 97.81 106 ALA A CA 1
ATOM 829 C C . ALA A 1 106 ? 1.105 2.576 12.845 1.00 97.81 106 ALA A C 1
ATOM 831 O O . ALA A 1 106 ? 1.170 2.233 14.029 1.00 97.81 106 ALA A O 1
ATOM 832 N N . GLY A 1 107 ? 1.171 3.830 12.413 1.00 96.81 107 GLY A N 1
ATOM 833 C CA . GLY A 1 107 ? 1.208 5.021 13.250 1.00 96.81 107 GLY A CA 1
ATOM 834 C C . GLY A 1 107 ? -0.003 5.914 12.984 1.00 96.81 107 GLY A C 1
ATOM 835 O O . GLY A 1 107 ? -0.947 5.516 12.299 1.00 96.81 107 GLY A O 1
ATOM 836 N N . ALA A 1 108 ? -0.000 7.124 13.553 1.00 95.00 108 ALA A N 1
ATOM 837 C CA . ALA A 1 108 ? -1.138 8.053 13.496 1.00 95.00 108 ALA A CA 1
ATOM 838 C C . ALA A 1 108 ? -2.474 7.365 13.858 1.00 95.00 108 ALA A C 1
ATOM 840 O O . ALA A 1 108 ? -3.444 7.391 13.098 1.00 95.00 108 ALA A O 1
ATOM 841 N N . ILE A 1 109 ? -2.477 6.682 15.006 1.00 96.19 109 ILE A N 1
ATOM 842 C CA . ILE A 1 109 ? -3.587 5.833 15.435 1.00 96.19 109 ILE A CA 1
ATOM 843 C C . ILE A 1 109 ? -4.806 6.673 15.824 1.00 96.19 109 ILE A C 1
ATOM 845 O O . ILE A 1 109 ? -4.689 7.664 16.545 1.00 96.19 109 ILE A O 1
ATOM 849 N N . PHE A 1 110 ? -5.982 6.226 15.394 1.00 97.12 110 PHE A N 1
ATOM 850 C CA . PHE A 1 110 ? -7.274 6.779 15.768 1.00 97.12 110 PHE A CA 1
ATOM 851 C C . PHE A 1 110 ? -8.216 5.664 16.228 1.00 97.12 110 PHE A C 1
ATOM 853 O O . PHE A 1 110 ? -8.451 4.706 15.490 1.00 97.12 110 PHE A O 1
ATOM 860 N N . TRP A 1 111 ? -8.796 5.821 17.417 1.00 97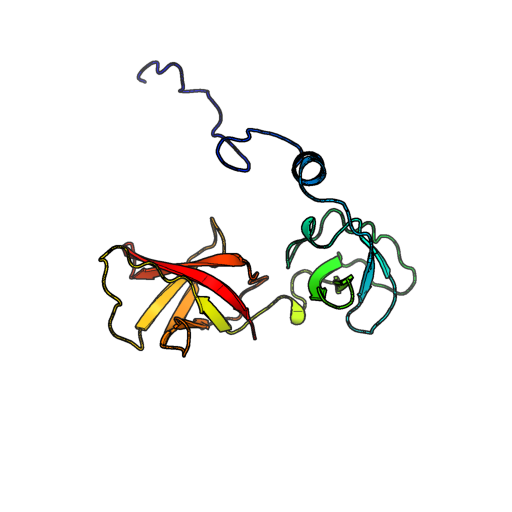.00 111 TRP A N 1
ATOM 861 C CA . TRP A 1 111 ? -9.797 4.911 17.976 1.00 97.00 111 TRP A CA 1
ATOM 862 C C . TRP A 1 111 ? -11.163 5.580 17.993 1.00 97.00 111 TRP A C 1
ATOM 864 O O . TRP A 1 111 ? -11.296 6.709 18.460 1.00 97.00 111 TRP A O 1
ATOM 874 N N . ILE A 1 112 ? -12.194 4.876 17.523 1.00 97.31 112 ILE A N 1
ATOM 875 C CA . ILE A 1 112 ? -13.558 5.425 17.452 1.00 97.31 112 ILE A CA 1
ATOM 876 C C . ILE A 1 112 ? -14.117 5.708 18.850 1.00 97.31 112 ILE A C 1
ATOM 878 O O . ILE A 1 112 ? -14.818 6.697 19.047 1.00 97.31 112 ILE A O 1
ATOM 882 N N . THR A 1 113 ? -13.777 4.871 19.827 1.00 94.19 113 THR A N 1
ATOM 883 C CA . THR A 1 113 ? -14.157 5.038 21.237 1.00 94.19 113 THR A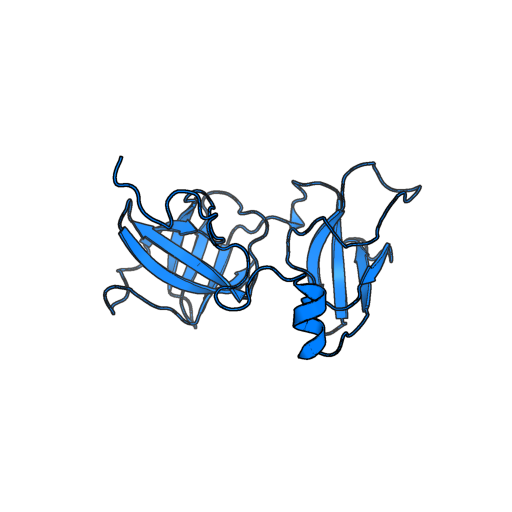 CA 1
ATOM 884 C C . THR A 1 113 ? -13.271 6.036 21.985 1.00 94.19 113 THR A C 1
ATOM 886 O O . THR A 1 113 ? -13.528 6.309 23.151 1.00 94.19 113 THR A O 1
ATOM 889 N N . GLY A 1 114 ? -12.229 6.580 21.343 1.00 94.19 114 GLY A N 1
ATOM 890 C CA . GLY A 1 114 ? -11.240 7.465 21.966 1.00 94.19 114 GLY A CA 1
ATOM 891 C C . GLY A 1 114 ? -10.166 6.747 22.791 1.00 94.19 114 GLY A C 1
ATOM 892 O O . GLY A 1 114 ? -9.146 7.353 23.111 1.00 94.19 114 GLY A O 1
ATOM 893 N N . GLU A 1 115 ? -10.344 5.459 23.077 1.00 92.81 115 GLU A N 1
ATOM 894 C CA . GLU A 1 115 ? -9.428 4.648 23.882 1.00 92.81 115 GLU A CA 1
ATOM 895 C C . GLU A 1 115 ? -8.950 3.424 23.100 1.00 92.81 115 GLU A C 1
ATOM 897 O O . GLU A 1 115 ? -9.692 2.853 22.296 1.00 92.81 115 GLU A O 1
ATOM 902 N N . ALA A 1 116 ? -7.701 3.022 23.339 1.00 92.25 116 ALA A N 1
ATOM 903 C CA . ALA A 1 116 ? -7.150 1.814 22.742 1.00 92.25 116 ALA A CA 1
ATOM 904 C C . ALA A 1 116 ? -7.803 0.561 23.355 1.00 92.25 116 ALA A C 1
ATOM 906 O O . ALA A 1 116 ? -8.030 0.536 24.567 1.00 92.25 116 ALA A O 1
ATOM 907 N N . PRO A 1 117 ? -8.071 -0.490 22.558 1.00 93.19 117 PRO A N 1
ATOM 908 C CA . PRO A 1 117 ? -8.498 -1.771 23.102 1.00 93.19 117 PRO A CA 1
ATOM 909 C C . PRO A 1 117 ? -7.364 -2.422 23.906 1.00 93.19 117 PRO A C 1
ATOM 911 O O . PRO A 1 117 ? -6.193 -2.050 23.791 1.00 93.19 117 PRO A O 1
ATOM 914 N N . GLU A 1 118 ? -7.704 -3.441 24.691 1.00 94.94 118 GLU A N 1
ATOM 915 C CA . GLU A 1 118 ? -6.696 -4.272 25.344 1.00 94.94 118 GLU A CA 1
ATOM 916 C C . GLU A 1 118 ? -5.889 -5.058 24.304 1.00 94.94 118 GLU A C 1
ATOM 918 O O . GLU A 1 118 ? -6.437 -5.624 23.356 1.00 94.94 118 GLU A O 1
ATOM 923 N N . PHE A 1 119 ? -4.571 -5.101 24.498 1.00 94.44 119 PHE A N 1
ATOM 924 C CA . PHE A 1 119 ? -3.653 -5.819 23.623 1.00 94.44 119 PHE A CA 1
ATOM 925 C C . PHE A 1 119 ? -2.942 -6.965 24.358 1.00 94.44 119 PHE A C 1
ATOM 927 O O . PHE A 1 119 ? -2.672 -6.847 25.554 1.00 94.44 119 PHE A O 1
ATOM 934 N N . PRO A 1 120 ? -2.539 -8.036 23.645 1.00 95.94 120 PRO A N 1
ATOM 935 C CA . PRO A 1 120 ? -2.731 -8.266 22.211 1.00 95.94 120 PRO A CA 1
ATOM 936 C C . PRO A 1 120 ? -4.187 -8.600 21.863 1.00 95.94 120 PRO A C 1
ATOM 938 O O . PRO A 1 120 ? -4.853 -9.325 22.596 1.00 95.94 120 PRO A O 1
ATOM 941 N N . LEU A 1 121 ? -4.652 -8.112 20.715 1.00 96.81 121 LEU A N 1
ATOM 942 C CA . LEU A 1 121 ? -6.023 -8.294 20.237 1.00 96.81 121 LEU A CA 1
ATOM 943 C C . LEU A 1 121 ? -6.032 -9.189 18.996 1.00 96.81 121 LEU A C 1
ATOM 945 O O . LEU A 1 121 ? -5.300 -8.919 18.046 1.00 96.81 121 LEU A O 1
ATOM 949 N N . HIS A 1 122 ? -6.877 -10.219 18.979 1.00 98.25 122 HIS A N 1
ATOM 950 C CA . HIS A 1 122 ? -7.217 -10.927 17.742 1.00 98.25 122 HIS A CA 1
ATOM 951 C C . HIS A 1 122 ? -8.468 -10.293 17.155 1.00 98.25 122 HIS A C 1
ATOM 953 O O . HIS A 1 122 ? -9.489 -10.185 17.831 1.00 98.25 122 HIS A O 1
ATOM 959 N N . CYS A 1 123 ? -8.372 -9.844 15.913 1.00 98.25 123 CYS A N 1
ATOM 960 C CA . CYS A 1 123 ? -9.455 -9.167 15.222 1.00 98.25 123 CYS A CA 1
ATOM 961 C C . CYS A 1 123 ? -9.276 -9.329 13.711 1.00 98.25 123 CYS A C 1
ATOM 963 O O . CYS A 1 123 ? -8.513 -10.179 13.245 1.00 98.25 123 CYS A O 1
ATOM 965 N N . THR A 1 124 ? -9.992 -8.525 12.933 1.00 98.69 124 THR A N 1
ATOM 966 C CA . THR A 1 124 ? -9.778 -8.450 11.491 1.00 98.69 124 THR A CA 1
ATOM 967 C C . THR A 1 124 ? -9.306 -7.070 11.070 1.00 98.69 124 THR A C 1
ATOM 969 O O . THR A 1 124 ? -9.602 -6.072 11.727 1.00 98.69 124 THR A O 1
ATOM 972 N N . ALA A 1 125 ? -8.570 -7.007 9.965 1.00 98.25 125 ALA A N 1
ATOM 973 C CA . ALA A 1 125 ? -8.068 -5.767 9.407 1.00 98.25 125 ALA A CA 1
ATOM 974 C C . ALA A 1 125 ? -8.337 -5.651 7.903 1.00 98.25 125 ALA A C 1
ATOM 976 O O . ALA A 1 125 ? -8.330 -6.637 7.160 1.00 98.25 125 ALA A O 1
ATOM 977 N N . LYS A 1 126 ? -8.509 -4.410 7.442 1.00 98.25 126 LYS A N 1
ATOM 978 C CA . LYS A 1 126 ? -8.477 -4.033 6.022 1.00 98.25 126 LYS A CA 1
ATOM 979 C C . LYS A 1 126 ? -7.295 -3.112 5.784 1.00 98.25 126 LYS A C 1
ATOM 981 O O . LYS A 1 126 ? -7.169 -2.107 6.474 1.00 98.25 126 LYS A O 1
ATOM 986 N N . VAL A 1 127 ? -6.472 -3.419 4.783 1.00 96.94 127 VAL A N 1
ATOM 987 C CA . VAL A 1 127 ? -5.336 -2.573 4.355 1.00 96.94 127 VAL A CA 1
ATOM 988 C C . VAL A 1 127 ? -5.638 -1.768 3.091 1.00 96.94 127 VAL A C 1
ATOM 990 O O . VAL A 1 127 ? -4.806 -1.003 2.609 1.00 96.94 127 VAL A O 1
ATOM 993 N N . ARG A 1 128 ? -6.832 -1.961 2.521 1.00 95.00 128 ARG A N 1
ATOM 994 C CA . ARG A 1 128 ? -7.355 -1.185 1.395 1.00 95.00 128 ARG A CA 1
ATOM 995 C C . ARG A 1 128 ? -8.879 -1.169 1.401 1.00 95.00 128 ARG A C 1
ATOM 997 O O . ARG A 1 128 ? -9.533 -2.126 1.827 1.00 95.00 128 ARG A O 1
ATOM 1004 N N . TYR A 1 129 ? -9.454 -0.101 0.857 1.00 91.12 129 TYR A N 1
ATOM 1005 C CA . TYR A 1 129 ? -10.899 0.009 0.684 1.00 91.12 129 TYR A CA 1
ATOM 1006 C C . TYR A 1 129 ? -11.446 -1.151 -0.170 1.00 91.12 129 TYR A C 1
ATOM 1008 O O . TYR A 1 129 ? -10.843 -1.540 -1.170 1.00 91.12 129 TYR A O 1
ATOM 1016 N N . ARG A 1 130 ? -12.595 -1.707 0.242 1.00 89.00 130 ARG A N 1
ATOM 1017 C CA . ARG A 1 130 ? -13.280 -2.868 -0.372 1.00 89.00 130 ARG A CA 1
ATOM 1018 C C . ARG A 1 130 ? -12.516 -4.198 -0.326 1.00 89.00 130 ARG A C 1
ATOM 1020 O O . ARG A 1 130 ? -12.926 -5.147 -0.991 1.00 89.00 130 ARG A O 1
ATOM 1027 N N . GLN A 1 131 ? -11.451 -4.309 0.465 1.00 93.06 131 GLN A N 1
ATOM 1028 C CA . GLN A 1 131 ? -10.905 -5.620 0.812 1.00 93.06 131 GLN A CA 1
ATOM 1029 C C . GLN A 1 131 ? -11.891 -6.395 1.698 1.00 93.06 131 GLN A C 1
ATOM 1031 O O . GLN A 1 131 ? -12.629 -5.801 2.494 1.00 93.06 131 GLN A O 1
ATOM 1036 N N . ALA A 1 132 ? -11.882 -7.721 1.570 1.00 95.62 132 ALA A N 1
ATOM 1037 C CA . ALA A 1 132 ? -12.447 -8.590 2.592 1.00 95.62 132 ALA A CA 1
ATOM 1038 C C . ALA A 1 132 ? -11.645 -8.454 3.894 1.00 95.62 132 ALA A C 1
ATOM 1040 O O . ALA A 1 132 ? -10.444 -8.182 3.854 1.00 95.62 132 ALA A O 1
ATOM 1041 N N . ASP A 1 133 ? -12.305 -8.661 5.023 1.00 96.94 133 ASP A N 1
ATOM 1042 C CA . ASP A 1 133 ? -11.674 -8.687 6.338 1.00 96.94 133 ASP A CA 1
ATOM 1043 C C . ASP A 1 133 ? -10.598 -9.778 6.410 1.00 96.94 133 ASP A C 1
ATOM 1045 O O . ASP A 1 133 ? -10.803 -10.895 5.934 1.00 96.94 133 ASP A O 1
ATOM 1049 N N . GLN A 1 134 ? -9.423 -9.428 6.935 1.00 98.25 134 GLN A N 1
ATOM 1050 C CA . GLN A 1 134 ? -8.278 -10.333 7.057 1.00 98.25 134 GLN A CA 1
ATOM 1051 C C . GLN A 1 134 ? -8.005 -10.587 8.528 1.00 98.25 134 GLN A C 1
ATOM 1053 O O . GLN A 1 134 ? -7.789 -9.632 9.270 1.00 98.25 134 GLN A O 1
ATOM 1058 N N . ALA A 1 135 ? -8.024 -11.852 8.942 1.00 98.62 135 ALA A N 1
ATOM 1059 C CA . ALA A 1 135 ? -7.707 -12.225 10.314 1.00 98.62 135 ALA A CA 1
ATOM 1060 C C . ALA A 1 135 ? -6.269 -11.823 10.661 1.00 98.62 135 ALA A C 1
ATOM 1062 O O . ALA A 1 135 ? -5.346 -11.985 9.850 1.00 98.62 135 ALA A O 1
ATOM 1063 N N . CYS A 1 136 ? -6.108 -11.233 11.840 1.00 98.50 136 CYS A N 1
ATOM 1064 C CA . CYS A 1 136 ? -4.823 -10.750 12.304 1.00 98.50 136 CYS A CA 1
ATOM 1065 C C . CYS A 1 136 ? -4.751 -10.642 13.825 1.00 98.50 136 CYS A C 1
ATOM 1067 O O . CYS A 1 136 ? -5.758 -10.479 14.525 1.00 98.50 136 CYS A O 1
ATOM 1069 N N . ARG A 1 137 ? -3.517 -10.611 14.319 1.00 98.56 137 ARG A N 1
ATOM 1070 C CA . ARG A 1 137 ? -3.170 -10.260 15.688 1.00 98.56 137 ARG A CA 1
ATOM 1071 C C . ARG A 1 137 ? -2.560 -8.864 15.732 1.00 98.56 137 ARG A C 1
ATOM 1073 O O . ARG A 1 137 ? -1.619 -8.560 15.002 1.00 98.56 137 ARG A O 1
ATOM 1080 N N . VAL A 1 138 ? -3.066 -8.025 16.627 1.00 98.31 138 VAL A N 1
ATOM 1081 C CA . VAL A 1 138 ? -2.593 -6.655 16.840 1.00 98.31 138 VAL A CA 1
ATOM 1082 C C . VAL A 1 138 ? -1.895 -6.558 18.189 1.00 98.31 138 VAL A C 1
ATOM 1084 O O . VAL A 1 138 ? -2.425 -7.005 19.205 1.00 98.31 138 VAL A O 1
ATOM 1087 N N . SER A 1 139 ? -0.697 -5.979 18.202 1.00 97.69 139 SER A N 1
ATOM 1088 C CA . SER A 1 139 ? 0.119 -5.784 19.406 1.00 97.69 139 SER A CA 1
ATOM 1089 C C . SER A 1 139 ? 0.671 -4.357 19.455 1.00 97.69 139 SER A C 1
ATOM 1091 O O . SER A 1 139 ? 0.901 -3.766 18.398 1.00 97.69 139 SER A O 1
ATOM 1093 N N . PRO A 1 140 ? 0.920 -3.783 20.645 1.00 95.19 140 PRO A N 1
ATOM 1094 C CA . PRO A 1 140 ? 1.517 -2.459 20.751 1.00 95.19 140 PRO A CA 1
ATOM 1095 C C . PRO A 1 140 ? 2.922 -2.453 20.139 1.00 95.19 140 PRO A C 1
ATOM 1097 O O . PRO A 1 140 ? 3.666 -3.431 20.231 1.00 95.19 140 PRO A O 1
ATOM 1100 N N . ALA A 1 141 ? 3.289 -1.332 19.530 1.00 91.44 141 ALA A N 1
ATOM 1101 C CA . ALA A 1 141 ? 4.628 -1.057 19.026 1.00 91.44 141 ALA A CA 1
ATOM 1102 C C . ALA A 1 141 ? 5.121 0.288 19.581 1.00 91.44 141 ALA A C 1
ATOM 1104 O O . ALA A 1 141 ? 4.345 1.062 20.137 1.00 91.44 141 ALA A O 1
ATOM 1105 N N . ALA A 1 142 ? 6.412 0.592 19.416 1.00 85.75 142 ALA A N 1
ATOM 1106 C CA . ALA A 1 142 ? 7.002 1.832 19.934 1.00 85.75 142 ALA A CA 1
ATOM 1107 C C . ALA A 1 142 ? 6.299 3.111 19.427 1.00 85.75 142 ALA A C 1
ATOM 1109 O O . ALA A 1 142 ? 6.252 4.104 20.147 1.00 85.75 142 ALA A O 1
ATOM 1110 N N . ALA A 1 143 ? 5.744 3.080 18.211 1.00 85.25 143 ALA A N 1
ATOM 1111 C CA . ALA A 1 143 ? 5.054 4.202 17.576 1.00 85.25 143 ALA A CA 1
ATOM 1112 C C . ALA A 1 143 ? 3.703 3.771 16.968 1.00 85.25 143 ALA A C 1
ATOM 1114 O O . ALA A 1 143 ? 3.480 3.908 15.771 1.00 85.25 143 ALA A O 1
ATOM 1115 N N . GLY A 1 144 ? 2.807 3.219 17.793 1.00 93.81 144 GLY A N 1
ATOM 1116 C CA . GLY A 1 144 ? 1.471 2.777 17.375 1.00 93.81 144 GLY A CA 1
ATOM 1117 C C . GLY A 1 144 ? 1.267 1.286 17.617 1.00 93.81 144 GLY A C 1
ATOM 1118 O O . GLY A 1 144 ? 1.451 0.818 18.741 1.00 93.81 144 GLY A O 1
ATOM 1119 N N . PHE A 1 145 ? 0.891 0.528 16.587 1.00 96.56 145 PHE A N 1
ATOM 1120 C CA . PHE A 1 145 ? 0.706 -0.920 16.707 1.00 96.56 145 PHE A CA 1
ATOM 1121 C C . PHE A 1 145 ? 1.305 -1.699 15.535 1.00 96.56 145 PHE A C 1
ATOM 1123 O O . PHE A 1 145 ? 1.446 -1.204 14.414 1.00 96.56 145 PHE A O 1
ATOM 1130 N N . ARG A 1 146 ? 1.642 -2.959 15.809 1.00 97.88 146 ARG A N 1
ATOM 1131 C CA . ARG A 1 146 ? 1.996 -3.969 14.815 1.00 97.88 146 ARG A CA 1
ATOM 1132 C C . ARG A 1 146 ? 0.778 -4.840 14.536 1.00 97.88 146 ARG A C 1
ATOM 1134 O O . ARG A 1 146 ? 0.117 -5.276 15.475 1.00 97.88 146 ARG A O 1
ATOM 1141 N N . VAL A 1 147 ? 0.524 -5.112 13.261 1.00 98.44 147 VAL A N 1
ATOM 1142 C CA . VAL A 1 147 ? -0.471 -6.090 12.809 1.00 98.44 147 VAL A CA 1
ATOM 1143 C C . VAL A 1 147 ? 0.271 -7.255 12.174 1.00 98.44 147 VAL A C 1
ATOM 1145 O O . VAL A 1 147 ? 1.074 -7.051 11.266 1.00 98.44 147 VAL A O 1
ATOM 1148 N N . GLU A 1 148 ? 0.009 -8.460 12.656 1.00 98.62 148 GLU A N 1
ATOM 1149 C CA . GLU A 1 148 ? 0.498 -9.721 12.101 1.00 98.62 148 GLU A CA 1
ATOM 1150 C C . GLU A 1 148 ? -0.698 -10.456 11.504 1.00 98.62 148 GLU A C 1
ATOM 1152 O O . GLU A 1 148 ? -1.673 -10.713 12.207 1.00 98.62 148 GLU A O 1
ATOM 1157 N N . PHE A 1 149 ? -0.664 -10.730 10.203 1.00 98.56 149 PHE A N 1
ATOM 1158 C CA . PHE A 1 149 ? -1.765 -11.394 9.514 1.00 98.56 149 PHE A CA 1
ATOM 1159 C C . PHE A 1 149 ? -1.636 -12.909 9.610 1.00 98.56 149 PHE A C 1
ATOM 1161 O O . PHE A 1 149 ? -0.543 -13.454 9.470 1.00 98.56 149 PHE A O 1
ATOM 1168 N N . ASP A 1 150 ? -2.770 -13.591 9.738 1.00 98.44 150 ASP A N 1
ATOM 1169 C CA . ASP A 1 150 ? -2.809 -15.057 9.753 1.00 98.44 150 ASP A CA 1
ATOM 1170 C C . ASP A 1 150 ? -2.420 -15.643 8.384 1.00 98.44 150 ASP A C 1
ATOM 1172 O O . ASP A 1 150 ? -1.868 -16.739 8.289 1.00 98.44 150 ASP A O 1
ATOM 1176 N N . ALA A 1 151 ? -2.696 -14.894 7.311 1.00 97.94 151 ALA A N 1
ATOM 1177 C CA . ALA A 1 151 ? -2.291 -15.205 5.946 1.00 97.94 151 ALA A CA 1
ATOM 1178 C C . ALA A 1 151 ? -1.582 -13.997 5.305 1.00 97.94 151 ALA A C 1
ATOM 1180 O O . ALA A 1 151 ? -2.022 -12.863 5.528 1.00 97.94 151 ALA A O 1
ATOM 1181 N N . PRO A 1 152 ? -0.547 -14.205 4.464 1.00 97.88 152 PRO A N 1
ATOM 1182 C CA . PRO A 1 152 ? 0.175 -13.113 3.815 1.00 97.88 152 PRO A CA 1
ATOM 1183 C C . PRO A 1 152 ? -0.750 -12.211 2.992 1.00 97.88 152 PRO A C 1
ATOM 1185 O O . PRO A 1 152 ? -1.574 -12.681 2.202 1.00 97.88 152 PRO A O 1
ATOM 1188 N N . GLN A 1 153 ? -0.590 -10.899 3.144 1.00 97.94 153 GLN A N 1
ATOM 1189 C CA . GLN A 1 153 ? -1.446 -9.900 2.516 1.00 97.94 153 GLN A CA 1
ATOM 1190 C C . GLN A 1 153 ? -0.777 -9.254 1.321 1.00 97.94 153 GLN A C 1
ATOM 1192 O O . GLN A 1 153 ? 0.349 -8.770 1.389 1.00 97.94 153 GLN A O 1
ATOM 1197 N N . ARG A 1 154 ? -1.508 -9.213 0.207 1.00 95.88 154 ARG A N 1
ATOM 1198 C CA . ARG A 1 154 ? -0.987 -8.687 -1.050 1.00 95.88 154 ARG A CA 1
ATOM 1199 C C . ARG A 1 154 ? -1.005 -7.158 -1.082 1.00 95.88 154 ARG A C 1
ATOM 1201 O O . ARG A 1 154 ? -2.062 -6.549 -0.917 1.00 95.88 154 ARG A O 1
ATOM 1208 N N . ALA A 1 155 ? 0.116 -6.571 -1.485 1.00 94.81 155 ALA A N 1
ATOM 1209 C CA . ALA A 1 155 ? 0.313 -5.162 -1.799 1.00 94.81 155 ALA A CA 1
ATOM 1210 C C . ALA A 1 155 ? -0.072 -4.222 -0.648 1.00 94.81 155 ALA A C 1
ATOM 1212 O O . ALA A 1 155 ? -0.700 -3.179 -0.859 1.00 94.81 155 ALA A O 1
ATOM 1213 N N . VAL A 1 156 ? 0.307 -4.596 0.575 1.00 96.94 156 VAL A N 1
ATOM 1214 C CA . VAL A 1 156 ? 0.228 -3.699 1.729 1.00 96.94 156 VAL A CA 1
ATOM 1215 C C . VAL A 1 156 ? 1.102 -2.480 1.425 1.00 96.94 156 VAL A C 1
ATOM 1217 O O . VAL A 1 156 ? 2.281 -2.619 1.118 1.00 96.94 156 VAL A O 1
ATOM 1220 N N . THR A 1 157 ? 0.511 -1.284 1.413 1.00 95.88 157 THR A N 1
ATOM 1221 C CA . THR A 1 157 ? 1.182 -0.088 0.883 1.00 95.88 157 THR A CA 1
ATOM 1222 C C . THR A 1 157 ? 1.304 0.998 1.950 1.00 95.88 157 THR A C 1
ATOM 1224 O O . THR A 1 157 ? 0.272 1.493 2.410 1.00 95.88 157 THR A O 1
ATOM 1227 N N . PRO A 1 158 ? 2.528 1.433 2.304 1.00 95.31 158 PRO A N 1
ATOM 1228 C CA . PRO A 1 158 ? 2.730 2.581 3.181 1.00 95.31 158 PRO A CA 1
ATOM 1229 C C . PRO A 1 158 ? 1.992 3.840 2.707 1.00 95.31 158 PRO A C 1
ATOM 1231 O O . PRO A 1 158 ? 1.910 4.127 1.511 1.00 95.31 158 PRO A O 1
ATOM 1234 N N . GLY A 1 159 ? 1.427 4.582 3.657 1.00 93.81 159 GLY A N 1
ATOM 1235 C CA . GLY A 1 159 ? 0.567 5.743 3.428 1.00 93.81 159 GLY A CA 1
ATOM 1236 C C . GLY A 1 159 ? -0.918 5.414 3.232 1.00 93.81 159 GLY A C 1
ATOM 1237 O O . GLY A 1 159 ? -1.746 6.318 3.316 1.00 93.81 159 GLY A O 1
ATOM 1238 N N . GLN A 1 160 ? -1.290 4.149 2.995 1.00 96.00 160 GLN A N 1
ATOM 1239 C CA . GLN A 1 160 ? -2.690 3.715 3.092 1.00 96.00 160 GLN A CA 1
ATOM 1240 C C . GLN A 1 160 ? -3.093 3.510 4.554 1.00 96.00 160 GLN A C 1
ATOM 1242 O O . GLN A 1 160 ? -2.248 3.353 5.433 1.00 96.00 160 GLN A O 1
ATOM 1247 N N . SER A 1 161 ? -4.396 3.491 4.820 1.00 97.69 161 SER A N 1
ATOM 1248 C CA . SER A 1 161 ? -4.909 3.177 6.151 1.00 97.69 161 SER A CA 1
ATOM 1249 C C . SER A 1 161 ? -5.019 1.670 6.367 1.00 97.69 161 SER A C 1
ATOM 1251 O O . SER A 1 161 ? -5.485 0.943 5.488 1.00 97.69 161 SER A O 1
ATOM 1253 N N . VAL A 1 162 ? -4.668 1.224 7.571 1.00 98.31 162 VAL A N 1
ATOM 1254 C CA . VAL A 1 162 ? -5.146 -0.043 8.128 1.00 98.31 162 VAL A CA 1
ATOM 1255 C C . VAL A 1 162 ? -6.318 0.252 9.058 1.00 98.31 162 VAL A C 1
ATOM 1257 O O . VAL A 1 162 ? -6.238 1.159 9.884 1.00 98.31 162 VAL A O 1
ATOM 1260 N N . VAL A 1 163 ? -7.413 -0.489 8.914 1.00 98.31 163 VAL A N 1
ATOM 1261 C CA . VAL A 1 163 ? -8.626 -0.334 9.732 1.00 98.31 163 VAL A CA 1
ATOM 1262 C C . VAL A 1 163 ? -8.938 -1.659 10.407 1.00 98.31 163 VAL A C 1
ATOM 1264 O O . VAL A 1 163 ? -8.945 -2.686 9.732 1.00 98.31 163 VAL A O 1
ATOM 1267 N N . LEU A 1 164 ? -9.174 -1.623 11.718 1.00 98.38 164 LEU A N 1
ATOM 1268 C CA . LEU A 1 164 ? -9.390 -2.783 12.578 1.00 98.38 164 LEU A CA 1
ATOM 1269 C C . LEU A 1 164 ? -10.877 -2.959 12.900 1.00 98.38 164 LEU A C 1
ATOM 1271 O O . LEU A 1 164 ? -11.571 -1.988 13.216 1.00 98.38 164 LEU A O 1
ATOM 1275 N N . TYR A 1 165 ? -11.338 -4.206 12.874 1.00 98.19 165 TYR A N 1
ATOM 1276 C CA . TYR A 1 165 ? -12.729 -4.590 13.091 1.00 98.19 165 TYR A CA 1
ATOM 1277 C C . TYR A 1 165 ? -12.857 -5.777 14.049 1.00 98.19 165 TYR A C 1
ATOM 1279 O O . TYR A 1 165 ? -12.160 -6.784 13.898 1.00 98.19 165 TYR A O 1
ATOM 1287 N N . ASP A 1 166 ? -13.807 -5.675 14.976 1.00 97.12 166 ASP A N 1
ATOM 1288 C CA . ASP A 1 166 ? -14.317 -6.771 15.806 1.00 97.12 166 ASP A CA 1
ATOM 1289 C C . ASP A 1 166 ? -15.742 -7.121 15.348 1.00 97.12 166 ASP A C 1
ATOM 1291 O O . ASP A 1 166 ? -16.721 -6.443 15.684 1.00 97.12 166 ASP A O 1
ATOM 1295 N N . GLY A 1 167 ? -15.849 -8.126 14.475 1.00 95.81 167 GLY A N 1
ATOM 1296 C CA . GLY A 1 167 ? -17.084 -8.420 13.752 1.00 95.81 167 GLY A CA 1
ATOM 1297 C C . GLY A 1 167 ? -17.546 -7.212 12.930 1.00 95.81 167 GLY A C 1
ATOM 1298 O O . GLY A 1 167 ? -16.829 -6.725 12.061 1.00 95.81 167 GLY A O 1
ATOM 1299 N N . GLU A 1 168 ? -18.744 -6.702 13.216 1.00 96.12 168 GLU A N 1
ATOM 1300 C CA . GLU A 1 168 ? -19.298 -5.515 12.545 1.00 96.12 168 GLU A CA 1
ATOM 1301 C C . GLU A 1 168 ? -18.803 -4.186 13.143 1.00 96.12 168 GLU A C 1
ATOM 1303 O O . GLU A 1 168 ? -19.069 -3.111 12.599 1.00 96.12 168 GLU A O 1
ATOM 1308 N N . ARG A 1 169 ? -18.091 -4.227 14.277 1.00 96.62 169 ARG A N 1
ATOM 1309 C CA . ARG A 1 169 ? -17.626 -3.026 14.973 1.00 96.62 169 ARG A CA 1
ATOM 1310 C C . ARG A 1 169 ? -16.306 -2.565 14.383 1.00 96.62 169 ARG A C 1
ATOM 1312 O O . ARG A 1 169 ? -15.287 -3.227 14.540 1.00 96.62 169 ARG A O 1
ATOM 1319 N N . CYS A 1 170 ? -16.310 -1.390 13.762 1.00 97.81 170 CYS A N 1
ATOM 1320 C CA . CYS A 1 170 ? -15.074 -0.680 13.454 1.00 97.81 170 CYS A CA 1
ATOM 1321 C C . CYS A 1 170 ? -14.467 -0.171 14.768 1.00 97.81 170 CYS A C 1
ATOM 1323 O O . CYS A 1 170 ? -15.109 0.599 15.483 1.00 97.81 170 CYS A O 1
ATOM 1325 N N . LEU A 1 171 ? -13.253 -0.611 15.093 1.00 97.69 171 LEU A N 1
ATOM 1326 C CA . LEU A 1 171 ? -12.545 -0.205 16.311 1.00 97.69 171 LEU A CA 1
ATOM 1327 C C . LEU A 1 171 ? -11.818 1.127 16.099 1.00 97.69 171 LEU A C 1
ATOM 1329 O O . LEU A 1 171 ? -11.750 1.976 16.987 1.00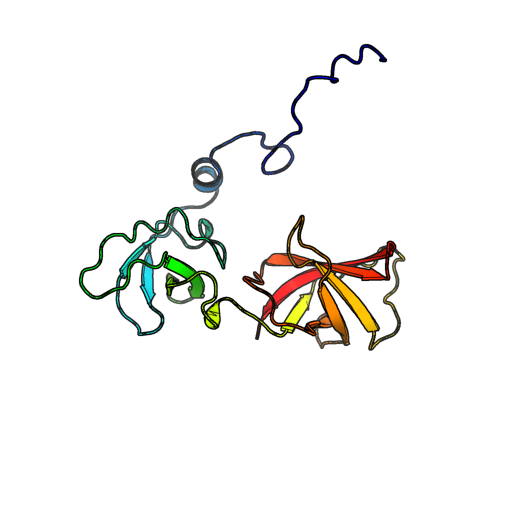 97.69 171 LEU A O 1
ATOM 1333 N N . GLY A 1 172 ? -11.278 1.311 14.897 1.00 97.38 172 GLY A N 1
ATOM 1334 C CA . GLY A 1 172 ? -10.362 2.391 14.574 1.00 97.38 172 GLY A CA 1
ATOM 1335 C C . GLY A 1 172 ? -9.318 1.928 13.571 1.00 97.38 172 GLY A C 1
ATOM 1336 O O . GLY A 1 172 ? -9.516 0.951 12.848 1.00 97.38 172 GLY A O 1
ATOM 1337 N N . GLY A 1 173 ? -8.194 2.623 13.517 1.00 97.56 173 GLY A N 1
ATOM 1338 C CA . GLY A 1 173 ? -7.136 2.309 12.573 1.00 97.56 173 GLY A CA 1
ATOM 1339 C C . GLY A 1 173 ? -5.947 3.244 12.684 1.00 97.56 173 GLY A C 1
ATOM 1340 O O . GLY A 1 173 ? -5.825 4.016 13.630 1.00 97.56 173 GLY A O 1
ATOM 1341 N N . GLY A 1 174 ? -5.076 3.175 11.690 1.00 97.50 174 GLY A N 1
ATOM 1342 C CA . GLY A 1 174 ? -3.902 4.028 11.581 1.00 97.50 174 GLY A CA 1
ATOM 1343 C C . GLY A 1 174 ? -3.406 4.097 10.147 1.00 97.50 174 GLY A C 1
ATOM 1344 O O . GLY A 1 174 ? -3.964 3.471 9.242 1.00 97.50 174 GLY A O 1
ATOM 1345 N N . VAL A 1 175 ? -2.344 4.860 9.937 1.00 98.06 175 VAL A N 1
ATOM 1346 C CA . VAL A 1 175 ? -1.634 4.931 8.662 1.00 98.06 175 VAL A CA 1
ATOM 1347 C C . VAL A 1 175 ? -0.535 3.880 8.663 1.00 98.06 175 VAL A C 1
ATOM 1349 O O . VAL A 1 175 ? 0.261 3.811 9.594 1.00 98.06 175 VAL A O 1
ATOM 1352 N N . ILE A 1 176 ? -0.494 3.055 7.621 1.00 97.69 176 ILE A N 1
ATOM 1353 C CA . ILE A 1 176 ? 0.557 2.061 7.411 1.00 97.69 176 ILE A CA 1
ATOM 1354 C C . ILE A 1 176 ? 1.864 2.811 7.160 1.00 97.69 176 ILE A C 1
ATOM 1356 O O . ILE A 1 176 ? 1.961 3.582 6.207 1.00 97.69 176 ILE A O 1
ATOM 1360 N N . GLU A 1 177 ? 2.875 2.577 7.988 1.00 96.25 177 GLU A N 1
ATOM 1361 C CA . GLU A 1 177 ? 4.184 3.226 7.862 1.00 96.25 177 GLU A CA 1
ATOM 1362 C C . GLU A 1 177 ? 5.206 2.306 7.197 1.00 96.25 177 GLU A C 1
ATOM 1364 O O . GLU A 1 177 ? 6.015 2.753 6.386 1.00 96.25 177 GLU A O 1
ATOM 1369 N N . ARG A 1 178 ? 5.156 1.009 7.518 1.00 94.69 178 ARG A N 1
ATOM 1370 C CA . ARG A 1 178 ? 6.072 -0.006 6.986 1.00 94.69 178 ARG A CA 1
ATOM 1371 C C . ARG A 1 178 ? 5.460 -1.400 6.993 1.00 94.69 178 ARG A C 1
ATOM 1373 O O . ARG A 1 178 ? 4.543 -1.679 7.768 1.00 94.69 178 ARG A O 1
ATOM 1380 N N . THR A 1 179 ? 6.015 -2.263 6.157 1.00 95.50 179 THR A N 1
ATOM 1381 C CA . THR A 1 179 ? 5.750 -3.706 6.085 1.00 95.50 179 THR A CA 1
ATOM 1382 C C . THR A 1 179 ? 7.025 -4.477 6.428 1.00 95.50 179 THR A C 1
ATOM 1384 O O . THR A 1 179 ? 8.081 -3.857 6.588 1.00 95.50 179 THR A O 1
ATOM 1387 N N . ASP A 1 180 ? 6.918 -5.795 6.599 1.00 91.81 180 ASP A N 1
ATOM 1388 C CA . ASP A 1 180 ? 8.080 -6.694 6.565 1.00 91.81 180 ASP A CA 1
ATOM 1389 C C . ASP A 1 180 ? 8.707 -6.797 5.165 1.00 91.81 180 ASP A C 1
ATOM 1391 O O . ASP A 1 180 ? 8.052 -6.362 4.183 1.00 91.81 180 ASP A O 1
#